Protein AF-A0A958CNY7-F1 (afdb_monomer_lite)

Sequence (228 aa):
MAYDTSTGFWSMYFDGSDVGITGDVNAFAIMPDGTILLSLDAAATVSGLGTVDDSDIIRFAPTSLGANTAGTFTWYFDGSDVGLTTNNEDIDTIGIAPNGKLVISTVGSFGVTGASGNDEDLIEFTATSLGSTTSGTWSLYFDGSDVGLNDSSSEEINGAWIDSSNGDIYLTVLGAFSVPGVSGDGADIFICTPGLLGSTTSCTYSPYWDGSANGFGGEIADGVRIVK

Radius of gyration: 16.62 Å; chains: 1; bounding box: 42×37×43 Å

Foldseek 3Di:
DDADPVVLDDFFWADVVLQPPPADFLEWDQDPVRKIKTAGPAWDQHPPQGTDGLLFIKIWDWPDTTPNTDTDIFGWAHRVLFAQDDPQNRWLEWEAFLVRWTKTAGNFWGDTVADTATQLWIKTWDWPDTGPNTDTDIFTWAHRVLFALDPPPWSGWRAWYADSVQRKIWTATRFWDDTVPDTATQQFIKIFRWPDTTPNTDTDIDGDGHRCVSVQPPHGDGYDDDDD

Secondary structure (DSSP, 8-state):
-EEETTTTEEE----SGGGT--S-EEEEEE-TTS-EEEEESS-EEETTTEEE-TT-EEEEEEEE-SSS-EEEEEEEE-SGGGT--STT--EEEEEE-TTS-EEEEESS-EEETTEEE-TT-EEEEEEEE-SSS-EEEEEEEE-SGGGT---TTTS-EEEEEE-TTT--EEEEESS-EEETTEEE-TT-EEEEEEEE-SSS-EEEEEEEE-SGGGT-TTS---S-----

pLDDT: mean 96.73, std 2.62, range [83.25, 98.88]

Structure (mmCIF, N/CA/C/O backbone):
data_AF-A0A958CNY7-F1
#
_entry.id   AF-A0A958CNY7-F1
#
loop_
_atom_site.group_PDB
_atom_site.id
_atom_site.type_symbol
_atom_site.label_atom_id
_atom_site.label_alt_id
_atom_site.label_comp_id
_atom_site.label_asym_id
_atom_site.label_entity_id
_atom_site.label_seq_id
_atom_site.pdbx_PDB_ins_code
_atom_site.Cartn_x
_atom_site.Cartn_y
_atom_site.Cartn_z
_atom_site.occupancy
_atom_site.B_iso_or_equiv
_atom_site.auth_seq_id
_atom_site.auth_comp_id
_atom_site.auth_asym_id
_atom_site.auth_atom_id
_atom_site.pdbx_PDB_model_num
ATOM 1 N N . MET A 1 1 ? -9.574 -4.981 -8.358 1.00 91.38 1 MET A N 1
ATOM 2 C CA . MET A 1 1 ? -9.838 -6.122 -9.282 1.00 91.38 1 MET A CA 1
ATOM 3 C C . MET A 1 1 ? -8.840 -7.252 -9.006 1.00 91.38 1 MET A C 1
ATOM 5 O O . MET A 1 1 ? -7.930 -7.035 -8.221 1.00 91.38 1 MET A O 1
ATOM 9 N N . ALA A 1 2 ? -8.991 -8.440 -9.601 1.00 93.19 2 ALA A N 1
ATOM 10 C CA . ALA A 1 2 ? -7.988 -9.514 -9.557 1.00 93.19 2 ALA A CA 1
ATOM 11 C C . ALA A 1 2 ? -7.699 -10.056 -10.964 1.00 93.19 2 ALA A C 1
ATOM 13 O O . ALA A 1 2 ? -8.638 -10.377 -11.698 1.00 93.19 2 ALA A O 1
ATOM 14 N N . TYR A 1 3 ? -6.415 -10.173 -11.309 1.00 92.88 3 TYR A N 1
ATOM 15 C CA . TYR A 1 3 ? -5.936 -10.745 -12.567 1.00 92.88 3 TYR A CA 1
ATOM 16 C C . TYR A 1 3 ? -5.373 -12.147 -12.340 1.00 92.88 3 TYR A C 1
ATOM 18 O O . TYR A 1 3 ? -4.468 -12.339 -11.527 1.00 92.88 3 TYR A O 1
ATOM 26 N N . ASP A 1 4 ? -5.898 -13.132 -13.064 1.00 92.12 4 ASP A N 1
ATOM 27 C CA . ASP A 1 4 ? -5.360 -14.491 -13.068 1.00 92.12 4 ASP A CA 1
ATOM 28 C C . ASP A 1 4 ? -4.349 -14.640 -14.208 1.00 92.12 4 ASP A C 1
ATOM 30 O O . ASP A 1 4 ? -4.715 -14.714 -15.381 1.00 92.12 4 ASP A O 1
ATOM 34 N N . THR A 1 5 ? -3.065 -14.728 -13.861 1.00 89.25 5 THR A N 1
ATOM 35 C CA . THR A 1 5 ? -1.965 -14.843 -14.832 1.00 89.25 5 THR A CA 1
ATOM 36 C C . THR A 1 5 ? -1.965 -16.163 -15.606 1.00 89.25 5 THR A C 1
ATOM 38 O O . THR A 1 5 ? -1.339 -16.249 -16.662 1.00 89.25 5 THR A O 1
ATOM 41 N N . SER A 1 6 ? -2.665 -17.195 -15.123 1.00 90.19 6 SER A N 1
ATOM 42 C CA . SER A 1 6 ? -2.771 -18.487 -15.808 1.00 90.19 6 SER A CA 1
ATOM 43 C C . SER A 1 6 ? -3.844 -18.491 -16.894 1.00 90.19 6 SER A C 1
ATOM 45 O O . SER A 1 6 ? -3.709 -19.203 -17.893 1.00 90.19 6 SER A O 1
ATOM 47 N N . THR A 1 7 ? -4.899 -17.694 -16.714 1.00 91.88 7 THR A N 1
ATOM 48 C CA . THR A 1 7 ? -6.033 -17.633 -17.643 1.00 91.88 7 THR A CA 1
ATOM 49 C C . THR A 1 7 ? -6.099 -16.332 -18.441 1.00 91.88 7 THR A C 1
ATOM 51 O O . THR A 1 7 ? -6.745 -16.303 -19.487 1.00 91.88 7 THR A O 1
ATOM 54 N N . GLY A 1 8 ? -5.402 -15.285 -17.997 1.00 90.56 8 GLY A N 1
ATOM 55 C CA . GLY A 1 8 ? -5.397 -13.963 -18.615 1.00 90.56 8 GLY A CA 1
ATOM 56 C C . GLY A 1 8 ? -6.697 -13.185 -18.409 1.00 90.56 8 GLY A C 1
ATOM 57 O O . GLY A 1 8 ? -7.020 -12.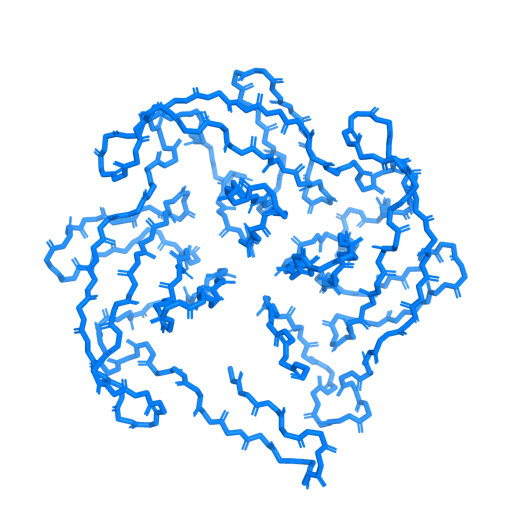311 -19.213 1.00 90.56 8 GLY A O 1
ATOM 58 N N . PHE A 1 9 ? -7.479 -13.525 -17.379 1.00 92.38 9 PHE A N 1
ATOM 59 C CA . PHE A 1 9 ? -8.779 -12.906 -17.131 1.00 92.38 9 PHE A CA 1
ATOM 60 C C . PHE A 1 9 ? -8.805 -12.076 -15.855 1.00 92.38 9 PHE A C 1
ATOM 62 O O . PHE A 1 9 ? -8.278 -12.455 -14.809 1.00 92.38 9 PHE A O 1
ATOM 69 N N . TRP A 1 10 ? -9.517 -10.959 -15.960 1.00 92.69 10 TRP A N 1
ATOM 70 C CA . TRP A 1 10 ? -9.882 -10.111 -14.842 1.00 92.69 10 TRP A CA 1
ATOM 71 C C . TRP A 1 10 ? -11.186 -10.573 -14.201 1.00 92.69 10 TRP A C 1
ATOM 73 O O . TRP A 1 10 ? -12.140 -10.962 -14.878 1.00 92.69 10 TRP A O 1
ATOM 83 N N . SER A 1 11 ? -11.244 -10.468 -12.881 1.00 94.62 11 SER A N 1
ATOM 84 C CA . SER A 1 11 ? -12.457 -10.666 -12.097 1.00 94.62 11 SER A CA 1
ATOM 85 C C . SER A 1 11 ? -12.573 -9.604 -11.009 1.00 94.62 11 SER A C 1
ATOM 87 O O . SER A 1 11 ? -11.580 -9.042 -10.540 1.00 94.62 11 SER A O 1
ATOM 89 N N . MET A 1 12 ? -13.806 -9.303 -10.613 1.00 95.38 12 MET A N 1
ATOM 90 C CA . MET A 1 12 ? -14.054 -8.441 -9.467 1.00 95.38 12 MET A CA 1
ATOM 91 C C . MET A 1 12 ? -13.678 -9.182 -8.185 1.00 95.38 12 MET A C 1
ATOM 93 O O . MET A 1 12 ? -14.124 -10.308 -7.970 1.00 95.38 12 MET A O 1
ATOM 97 N N . TYR A 1 13 ? -12.865 -8.542 -7.346 1.00 96.38 13 TYR A N 1
ATOM 98 C CA . TYR A 1 13 ? -12.437 -9.096 -6.059 1.00 96.38 13 TYR A CA 1
ATOM 99 C C . TYR A 1 13 ? -13.208 -8.482 -4.890 1.00 96.38 13 TYR A C 1
ATOM 101 O O . TYR A 1 13 ? -13.674 -9.195 -4.012 1.00 96.38 13 TYR A O 1
ATOM 109 N N . PHE A 1 14 ? -13.384 -7.166 -4.906 1.00 97.62 14 PHE A N 1
ATOM 110 C CA . PHE A 1 14 ? -14.103 -6.404 -3.897 1.00 97.62 14 PHE A CA 1
ATOM 111 C C . PHE A 1 14 ? -14.991 -5.394 -4.619 1.00 97.62 14 PHE A C 1
ATOM 113 O O . PHE A 1 14 ? -14.514 -4.718 -5.532 1.00 97.62 14 PHE A O 1
ATOM 120 N N . ASP A 1 15 ? -16.260 -5.335 -4.227 1.00 97.25 15 ASP A N 1
ATOM 121 C CA . ASP A 1 15 ? -17.220 -4.325 -4.667 1.00 97.25 15 ASP A CA 1
ATOM 122 C C . ASP A 1 15 ? -17.558 -3.428 -3.471 1.00 97.25 15 ASP A C 1
ATOM 124 O O . ASP A 1 15 ? -18.287 -3.828 -2.560 1.00 97.25 15 ASP A O 1
ATOM 128 N N . GLY A 1 16 ? -16.985 -2.223 -3.443 1.00 95.88 16 GLY A N 1
ATOM 129 C CA . GLY A 1 16 ? -17.211 -1.270 -2.355 1.00 95.88 16 GLY A CA 1
ATOM 130 C C . GLY A 1 16 ? -18.657 -0.777 -2.284 1.00 95.88 16 GLY A C 1
ATOM 131 O O . GLY A 1 16 ? -19.155 -0.483 -1.192 1.00 95.88 16 GLY A O 1
ATOM 132 N N . SER A 1 17 ? -19.358 -0.750 -3.421 1.00 95.88 17 SER A N 1
ATOM 133 C CA . SER A 1 17 ? -20.721 -0.225 -3.498 1.00 95.88 17 SER A CA 1
ATOM 134 C C . SER A 1 17 ? -21.729 -1.122 -2.772 1.00 95.88 17 SER A C 1
ATOM 136 O O . SER A 1 17 ? -22.642 -0.613 -2.116 1.00 95.88 17 SER A O 1
ATOM 138 N N . ASP A 1 18 ? -21.502 -2.441 -2.769 1.00 97.44 18 ASP A N 1
ATOM 139 C CA . ASP A 1 18 ? -22.322 -3.413 -2.032 1.00 97.44 18 ASP A CA 1
ATOM 140 C C . ASP A 1 18 ? -22.236 -3.239 -0.505 1.00 97.44 18 ASP A C 1
ATOM 142 O O . ASP A 1 18 ? -23.136 -3.650 0.235 1.00 97.44 18 ASP A O 1
ATOM 146 N N . VAL A 1 19 ? -21.157 -2.622 -0.014 1.00 96.56 19 VAL A N 1
ATOM 147 C CA . VAL A 1 19 ? -20.889 -2.428 1.421 1.00 96.56 19 VAL A CA 1
ATOM 148 C C . VAL A 1 19 ? -20.935 -0.964 1.853 1.00 96.56 19 VAL A C 1
ATOM 150 O O . VAL A 1 19 ? -20.572 -0.636 2.982 1.00 96.56 19 VAL A O 1
ATOM 153 N N . GLY A 1 20 ? -21.467 -0.092 0.994 1.00 94.06 20 GLY A N 1
ATOM 154 C CA . GLY A 1 20 ? -21.756 1.300 1.327 1.00 94.06 20 GLY A CA 1
ATOM 155 C C . GLY A 1 20 ? -20.565 2.250 1.221 1.00 94.06 20 GLY A C 1
ATOM 156 O O . GLY A 1 20 ? -20.646 3.352 1.758 1.00 94.06 20 GLY A O 1
ATOM 157 N N . ILE A 1 21 ? -19.490 1.856 0.534 1.00 95.50 21 ILE A N 1
ATOM 158 C CA . ILE A 1 21 ? -18.461 2.796 0.079 1.00 95.50 21 ILE A CA 1
ATOM 159 C C . ILE A 1 21 ? -19.012 3.515 -1.156 1.00 95.50 21 ILE A C 1
ATOM 161 O O . ILE A 1 21 ? -19.370 2.881 -2.147 1.00 95.50 21 ILE A O 1
ATOM 165 N N . THR A 1 22 ? -19.160 4.837 -1.061 1.00 90.56 22 THR A N 1
ATOM 166 C CA . THR A 1 22 ? -19.786 5.669 -2.105 1.00 90.56 22 THR A CA 1
ATOM 167 C C . THR A 1 22 ? -18.794 6.496 -2.921 1.00 90.56 22 THR A C 1
ATOM 169 O O . THR A 1 22 ? -19.215 7.135 -3.881 1.00 90.56 22 THR A O 1
ATOM 172 N N . GLY A 1 23 ? -17.528 6.531 -2.506 1.00 89.75 23 GLY A N 1
ATOM 173 C CA . GLY A 1 23 ? -16.417 7.153 -3.227 1.00 89.75 23 GLY A CA 1
ATOM 174 C C . GLY A 1 23 ? -15.385 6.109 -3.643 1.00 89.75 23 GLY A C 1
ATOM 175 O O . GLY A 1 23 ? -15.637 4.907 -3.514 1.00 89.75 23 GLY A O 1
ATOM 176 N N . ASP A 1 24 ? -14.234 6.576 -4.107 1.00 92.62 24 ASP A N 1
ATOM 177 C CA . ASP A 1 24 ? -13.160 5.699 -4.551 1.00 92.62 24 ASP A CA 1
ATOM 178 C C . ASP A 1 24 ? -12.313 5.214 -3.365 1.00 92.62 24 ASP A C 1
ATOM 180 O O . ASP A 1 24 ? -12.157 5.889 -2.342 1.00 92.62 24 ASP A O 1
ATOM 184 N N . VAL A 1 25 ? -11.823 3.981 -3.483 1.00 95.44 25 VAL A N 1
ATOM 185 C CA . VAL A 1 25 ? -10.800 3.439 -2.586 1.00 95.44 25 VAL A CA 1
ATOM 186 C C . VAL A 1 25 ? -9.472 3.970 -3.092 1.00 95.44 25 VAL A C 1
ATOM 188 O O . VAL A 1 25 ? -9.116 3.654 -4.223 1.00 95.44 25 VAL A O 1
ATOM 191 N N . ASN A 1 26 ? -8.759 4.729 -2.263 1.00 96.19 26 ASN A N 1
ATOM 192 C CA . ASN A 1 26 ? -7.479 5.310 -2.663 1.00 96.19 26 ASN A CA 1
ATOM 193 C C . ASN A 1 26 ? -6.348 4.287 -2.528 1.00 96.19 26 ASN A C 1
ATOM 195 O O . ASN A 1 26 ? -5.564 4.073 -3.440 1.00 96.19 26 ASN A O 1
ATOM 199 N N . ALA A 1 27 ? -6.335 3.554 -1.412 1.00 97.88 27 ALA A N 1
ATOM 200 C CA . ALA A 1 27 ? -5.344 2.523 -1.148 1.00 97.88 27 ALA A CA 1
ATOM 201 C C . ALA A 1 27 ? -5.972 1.273 -0.545 1.00 97.88 27 ALA A C 1
ATOM 203 O O . ALA A 1 27 ? -6.982 1.328 0.166 1.00 97.88 27 ALA A O 1
ATOM 204 N N . PHE A 1 28 ? -5.323 0.124 -0.746 1.00 98.12 28 PHE A N 1
ATOM 205 C CA . PHE A 1 28 ? -5.706 -1.101 -0.058 1.00 98.12 28 PHE A CA 1
ATOM 206 C C . PHE A 1 28 ? -4.526 -2.009 0.284 1.00 98.12 28 PHE A C 1
ATOM 208 O O . PHE A 1 28 ? -3.519 -2.050 -0.415 1.00 98.12 28 PHE A O 1
ATOM 215 N N . ALA A 1 29 ? -4.709 -2.839 1.313 1.00 98.12 29 ALA A N 1
ATOM 216 C CA . ALA A 1 29 ? -3.855 -3.996 1.570 1.00 98.12 29 ALA A CA 1
ATOM 217 C C . ALA A 1 29 ? -4.684 -5.216 1.977 1.00 98.12 29 ALA A C 1
ATOM 219 O O . ALA A 1 29 ? -5.534 -5.146 2.864 1.00 98.12 29 ALA A O 1
ATOM 220 N N . ILE A 1 30 ? -4.411 -6.369 1.362 1.00 97.25 30 ILE A N 1
ATOM 221 C CA . ILE A 1 30 ? -5.041 -7.642 1.741 1.00 97.25 30 ILE A CA 1
ATOM 222 C C . ILE A 1 30 ? -4.173 -8.338 2.792 1.00 97.25 30 ILE A C 1
ATOM 224 O O . ILE A 1 30 ? -3.024 -8.715 2.529 1.00 97.25 30 ILE A O 1
ATOM 228 N N . MET A 1 31 ? -4.749 -8.534 3.976 1.00 96.44 31 MET A N 1
ATOM 229 C CA . MET A 1 31 ? -4.092 -9.131 5.135 1.00 96.44 31 MET A CA 1
ATOM 230 C C . MET A 1 31 ? -4.081 -10.667 5.054 1.00 96.44 31 MET A C 1
ATOM 232 O O . MET A 1 31 ? -4.957 -11.261 4.420 1.00 96.44 31 MET A O 1
ATOM 236 N N . PRO A 1 32 ? -3.145 -11.355 5.742 1.00 94.00 32 PRO A N 1
ATOM 237 C CA . PRO A 1 32 ? -3.080 -12.822 5.745 1.00 94.00 32 PRO A CA 1
ATOM 238 C C . PRO A 1 32 ? -4.347 -13.531 6.242 1.00 94.00 32 PRO A C 1
ATOM 240 O O . PRO A 1 32 ? -4.575 -14.686 5.895 1.00 94.00 32 PRO A O 1
ATOM 243 N N . ASP A 1 33 ? -5.169 -12.863 7.052 1.00 96.00 33 ASP A N 1
ATOM 244 C CA . ASP A 1 33 ? -6.451 -13.394 7.527 1.00 96.00 33 ASP A CA 1
ATOM 245 C C . ASP A 1 33 ? -7.637 -13.088 6.598 1.00 96.00 33 ASP A C 1
ATOM 247 O O . ASP A 1 33 ? -8.785 -13.353 6.953 1.00 96.00 33 ASP A O 1
ATOM 251 N N . GLY A 1 34 ? -7.368 -12.551 5.405 1.00 96.62 34 GLY A N 1
ATOM 252 C CA . GLY A 1 34 ? -8.365 -12.267 4.373 1.00 96.62 34 GLY A CA 1
ATOM 253 C C . GLY A 1 34 ? -9.120 -10.954 4.565 1.00 96.62 34 GLY A C 1
ATOM 254 O O . GLY A 1 34 ? -9.930 -10.597 3.713 1.00 96.62 34 GLY A O 1
ATOM 255 N N . THR A 1 35 ? -8.863 -10.219 5.649 1.00 98.50 35 THR A N 1
ATOM 256 C CA . THR A 1 35 ? -9.379 -8.851 5.794 1.00 98.50 35 THR A CA 1
ATOM 257 C C . THR A 1 35 ? -8.657 -7.882 4.861 1.00 98.50 35 THR A C 1
ATOM 259 O O . THR A 1 35 ? -7.548 -8.157 4.397 1.00 98.50 35 THR A O 1
ATOM 262 N N . ILE A 1 36 ? -9.288 -6.744 4.589 1.00 98.56 36 ILE A N 1
ATOM 263 C CA . ILE A 1 36 ? -8.766 -5.719 3.682 1.00 98.56 36 ILE A CA 1
ATOM 264 C C . ILE A 1 36 ? -8.632 -4.416 4.468 1.00 98.56 36 ILE A C 1
ATOM 266 O O . ILE A 1 36 ? -9.598 -3.981 5.091 1.00 98.56 36 ILE A O 1
ATOM 270 N N . LEU A 1 37 ? -7.441 -3.828 4.485 1.00 98.75 37 LEU A N 1
ATOM 271 C CA . LEU A 1 37 ? -7.234 -2.445 4.912 1.00 98.75 37 LEU A CA 1
ATOM 272 C C . LEU A 1 37 ? -7.530 -1.525 3.732 1.00 98.75 37 LEU A C 1
ATOM 274 O O . LEU A 1 37 ? -7.168 -1.879 2.613 1.00 98.75 37 LEU A O 1
ATOM 278 N N . LEU A 1 38 ? -8.196 -0.402 3.982 1.00 98.44 38 LEU A N 1
ATOM 279 C CA . LEU A 1 38 ? -8.654 0.539 2.962 1.00 98.44 38 LEU A CA 1
ATOM 280 C C . LEU A 1 38 ? -8.478 1.976 3.460 1.00 98.44 38 LEU A C 1
ATOM 282 O O . LEU A 1 38 ? -8.866 2.254 4.598 1.00 98.44 38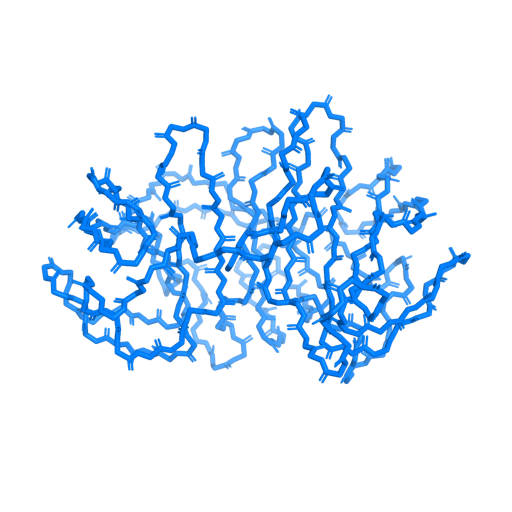 LEU A O 1
ATOM 286 N N . SER A 1 39 ? -7.970 2.858 2.603 1.00 98.31 39 SER A N 1
ATOM 287 C CA . SER A 1 39 ? -8.180 4.310 2.686 1.00 98.31 39 SER A CA 1
ATOM 288 C C . SER A 1 39 ? -9.155 4.745 1.586 1.00 98.31 39 SER A C 1
ATOM 290 O O . SER A 1 39 ? -9.466 3.974 0.669 1.00 98.31 39 SER A O 1
ATOM 292 N N . LEU A 1 40 ? -9.686 5.959 1.696 1.00 97.56 40 LEU A N 1
ATOM 293 C CA . LEU A 1 40 ? -10.654 6.526 0.755 1.00 97.56 40 LEU A CA 1
ATOM 294 C C . LEU A 1 40 ? -10.053 7.765 0.091 1.00 97.56 40 LEU A C 1
ATOM 296 O O . LEU A 1 40 ? -9.249 8.443 0.712 1.00 97.56 40 LEU A O 1
ATOM 300 N N . ASP A 1 41 ? -10.460 8.055 -1.144 1.00 95.44 41 ASP A N 1
ATOM 301 C CA . ASP A 1 41 ? -9.954 9.207 -1.925 1.00 95.44 41 ASP A CA 1
ATOM 302 C C . ASP A 1 41 ? -10.442 10.560 -1.382 1.00 95.44 41 ASP A C 1
ATOM 304 O O . ASP A 1 41 ? -9.899 11.616 -1.673 1.00 95.44 41 ASP A O 1
ATOM 308 N N . ALA A 1 42 ? -11.503 10.529 -0.579 1.00 96.44 42 ALA A N 1
ATOM 309 C CA . ALA A 1 42 ? -11.993 11.690 0.137 1.00 96.44 42 ALA A CA 1
ATOM 310 C C . ALA A 1 42 ? -12.679 11.256 1.429 1.00 96.44 42 ALA A C 1
ATOM 312 O O . ALA A 1 42 ? -13.276 10.171 1.503 1.00 96.44 42 ALA A O 1
ATOM 313 N N . ALA A 1 43 ? -12.706 12.162 2.406 1.00 96.62 43 ALA A N 1
ATOM 314 C CA . ALA A 1 43 ? -13.485 11.975 3.622 1.00 96.62 43 ALA A CA 1
ATOM 315 C C . ALA A 1 43 ? -14.944 11.557 3.328 1.00 96.62 43 ALA A C 1
ATOM 317 O O . ALA A 1 43 ? -15.698 12.238 2.620 1.00 96.62 43 ALA A O 1
ATOM 318 N N . ALA A 1 44 ? -15.386 10.448 3.925 1.00 96.38 44 ALA A N 1
ATOM 319 C CA . ALA A 1 44 ? -16.704 9.868 3.679 1.00 96.38 44 ALA A CA 1
ATOM 320 C C . ALA A 1 44 ? -17.364 9.342 4.957 1.00 96.38 44 ALA A C 1
ATOM 322 O O . ALA A 1 44 ? -16.720 8.968 5.933 1.00 96.38 44 ALA A O 1
ATOM 323 N N . THR A 1 45 ? -18.699 9.283 4.960 1.00 96.19 45 THR A N 1
ATOM 324 C CA . THR A 1 45 ? -19.438 8.631 6.051 1.00 96.19 45 THR A CA 1
ATOM 325 C C . THR A 1 45 ? -19.535 7.131 5.798 1.00 96.19 45 THR A C 1
ATOM 327 O O . THR A 1 45 ? -20.267 6.698 4.910 1.00 96.19 45 THR A O 1
ATOM 330 N N . VAL A 1 46 ? -18.872 6.334 6.633 1.00 95.81 46 VAL A N 1
ATOM 331 C CA . VAL A 1 46 ? -18.923 4.870 6.598 1.00 95.81 46 VAL A CA 1
ATOM 332 C C . VAL A 1 46 ? -19.893 4.362 7.662 1.00 95.81 46 VAL A C 1
ATOM 334 O O . VAL A 1 46 ? -19.803 4.688 8.852 1.00 95.81 46 VAL A O 1
ATOM 337 N N . SER A 1 47 ? -20.853 3.539 7.234 1.00 91.00 47 SER A N 1
ATOM 338 C CA . SER A 1 47 ? -21.883 2.991 8.119 1.00 91.00 47 SER A CA 1
ATOM 339 C C . SER A 1 47 ? -21.262 2.238 9.300 1.00 91.00 47 SER A C 1
ATOM 341 O O . SER A 1 47 ? -20.527 1.270 9.125 1.00 91.00 47 SER A O 1
ATOM 343 N N . GLY A 1 48 ? -21.597 2.667 10.519 1.00 91.62 48 GLY A N 1
ATOM 344 C CA . GLY A 1 48 ? -21.093 2.081 11.764 1.00 91.62 48 GLY A CA 1
ATOM 345 C C . GLY A 1 48 ? -19.792 2.691 12.292 1.00 91.62 48 GLY A C 1
ATOM 346 O O . GLY A 1 48 ? -19.484 2.462 13.460 1.00 91.62 48 GLY A O 1
ATOM 347 N N . LEU A 1 49 ? -19.076 3.494 11.496 1.00 95.94 49 LEU A N 1
ATOM 348 C CA . LEU A 1 49 ? -17.832 4.163 11.905 1.00 95.94 49 LEU A CA 1
ATOM 349 C C . LEU A 1 49 ? -17.974 5.681 12.042 1.00 95.94 49 LEU A C 1
ATOM 351 O O . LEU A 1 49 ? -17.274 6.273 12.858 1.00 95.94 49 LEU A O 1
ATOM 355 N N . GLY A 1 50 ? -18.921 6.288 11.320 1.00 95.75 50 GLY A N 1
ATOM 356 C CA . GLY A 1 50 ? -19.055 7.743 11.245 1.00 95.75 50 GLY A CA 1
ATOM 357 C C . GLY A 1 50 ? -18.271 8.295 10.059 1.00 95.75 50 GLY A C 1
ATOM 358 O O . GLY A 1 50 ? -18.195 7.635 9.027 1.00 95.75 50 GLY A O 1
ATOM 359 N N . THR A 1 51 ? -17.740 9.508 10.189 1.00 96.69 51 THR A N 1
ATOM 360 C CA . THR A 1 51 ? -16.831 10.074 9.185 1.00 96.69 51 THR A CA 1
ATOM 361 C C . THR A 1 51 ? -15.466 9.408 9.304 1.00 96.69 51 THR A C 1
ATOM 363 O O . THR A 1 51 ? -14.948 9.302 10.412 1.00 96.69 51 THR A O 1
ATOM 366 N N . VAL A 1 52 ? -14.936 8.966 8.171 1.00 97.94 52 VAL A N 1
ATOM 367 C CA . VAL A 1 52 ? -13.578 8.457 7.969 1.00 97.94 52 VAL A CA 1
ATOM 368 C C . VAL A 1 52 ? -12.915 9.437 7.011 1.00 97.94 52 VAL A C 1
ATOM 370 O O . VAL A 1 52 ? -13.500 9.710 5.960 1.00 97.94 52 VAL A O 1
ATOM 373 N N . ASP A 1 53 ? -11.787 10.009 7.406 1.00 98.31 53 ASP A N 1
ATOM 374 C CA . ASP A 1 53 ? -10.993 10.932 6.593 1.00 98.31 53 ASP A CA 1
ATOM 375 C C . ASP A 1 53 ? -10.179 10.163 5.536 1.00 98.31 53 ASP A C 1
ATOM 377 O O . ASP A 1 53 ? -9.992 8.949 5.635 1.00 98.31 53 ASP A O 1
ATOM 381 N N . ASP A 1 54 ? -9.700 10.849 4.508 1.00 97.81 54 ASP A N 1
ATOM 382 C CA . ASP A 1 54 ? -8.790 10.302 3.481 1.00 97.81 54 ASP A CA 1
ATOM 383 C C . ASP A 1 54 ? -7.379 10.006 4.034 1.00 97.81 54 ASP A C 1
ATOM 385 O O . ASP A 1 54 ? -6.649 9.169 3.497 1.00 97.81 54 ASP A O 1
ATOM 389 N N . SER A 1 55 ? -7.034 10.591 5.184 1.00 98.56 55 SER A N 1
ATOM 390 C CA . SER A 1 55 ? -5.847 10.255 5.985 1.00 98.56 55 SER A CA 1
ATOM 391 C C . SER A 1 55 ? -6.020 9.042 6.928 1.00 98.56 55 SER A C 1
ATOM 393 O O . SER A 1 55 ? -5.087 8.662 7.646 1.00 98.56 55 SER A O 1
ATOM 395 N N . ASP A 1 56 ? -7.193 8.397 6.934 1.00 98.81 56 ASP A N 1
ATOM 396 C CA . ASP A 1 56 ? -7.514 7.270 7.816 1.00 98.81 56 ASP A CA 1
ATOM 397 C C . ASP A 1 56 ? -7.442 5.905 7.116 1.00 98.81 56 ASP A C 1
ATOM 399 O O . ASP A 1 56 ? -7.545 5.773 5.896 1.00 98.81 56 ASP A O 1
ATOM 403 N N . ILE A 1 57 ? -7.348 4.834 7.917 1.00 98.88 57 ILE A N 1
ATOM 404 C CA . ILE A 1 57 ? -7.480 3.456 7.425 1.00 98.88 57 ILE A CA 1
ATOM 405 C C . ILE A 1 57 ? -8.573 2.722 8.194 1.00 98.88 57 ILE A C 1
ATOM 407 O O . ILE A 1 57 ? -8.565 2.603 9.429 1.00 98.88 57 ILE A O 1
ATOM 411 N N . ILE A 1 58 ? -9.477 2.110 7.436 1.00 98.75 58 ILE A N 1
ATOM 412 C CA . ILE A 1 58 ? -10.496 1.191 7.937 1.00 98.75 58 ILE A CA 1
ATOM 413 C C . ILE A 1 58 ? -10.183 -0.238 7.523 1.00 98.75 58 ILE A C 1
ATOM 415 O O . ILE A 1 58 ? -9.545 -0.513 6.511 1.00 98.75 58 ILE A O 1
ATOM 419 N N . ARG A 1 59 ? -10.663 -1.184 8.324 1.00 98.75 59 ARG A N 1
ATOM 420 C CA . ARG A 1 59 ? -10.526 -2.612 8.069 1.00 98.75 59 ARG A CA 1
ATOM 421 C C . ARG A 1 59 ? -11.872 -3.214 7.723 1.00 98.75 59 ARG A C 1
ATOM 423 O O . ARG A 1 59 ? -12.801 -3.172 8.528 1.00 98.75 59 ARG A O 1
ATOM 430 N N . PHE A 1 60 ? -11.945 -3.828 6.555 1.00 98.69 60 PHE A N 1
ATOM 431 C CA . PHE A 1 60 ? -13.074 -4.616 6.102 1.00 98.69 60 PHE A CA 1
ATOM 432 C C . PHE A 1 60 ? -12.856 -6.099 6.412 1.00 98.69 60 PHE A C 1
ATOM 434 O O . PHE A 1 60 ? -11.873 -6.707 5.980 1.00 98.69 60 PHE A O 1
ATOM 441 N N . ALA A 1 61 ? -13.789 -6.693 7.151 1.00 98.56 61 ALA A N 1
ATOM 442 C CA . ALA A 1 61 ? -13.855 -8.130 7.379 1.00 98.56 61 ALA A CA 1
ATOM 443 C C . ALA A 1 61 ? -14.909 -8.754 6.445 1.00 98.56 61 ALA A C 1
ATOM 445 O O . ALA A 1 61 ? -16.108 -8.635 6.728 1.00 98.56 61 ALA A O 1
ATOM 446 N N . PRO A 1 62 ? -14.498 -9.399 5.335 1.00 98.38 62 PRO A N 1
ATOM 447 C CA . PRO A 1 62 ? -15.436 -9.971 4.381 1.00 98.38 62 PRO A CA 1
ATOM 448 C C . PRO A 1 62 ? -16.128 -11.220 4.935 1.00 98.38 62 PRO A C 1
ATOM 450 O O . PRO A 1 62 ? -15.515 -12.099 5.538 1.00 98.38 62 PRO A O 1
ATOM 453 N N . THR A 1 63 ? -17.416 -11.330 4.639 1.00 98.44 63 THR A N 1
ATOM 454 C CA . THR A 1 63 ? -18.200 -12.576 4.686 1.00 98.44 63 THR A CA 1
ATOM 455 C C . THR A 1 63 ? -18.461 -13.129 3.282 1.00 98.44 63 THR A C 1
ATOM 457 O O . THR A 1 63 ? -18.624 -14.338 3.119 1.00 98.44 63 THR A O 1
ATOM 460 N N . SER A 1 64 ? -18.430 -12.263 2.266 1.00 98.38 64 SER A N 1
ATOM 461 C CA . SER A 1 64 ? -18.358 -12.605 0.845 1.00 98.38 64 SER A CA 1
ATOM 462 C C . SER A 1 64 ? -17.578 -11.531 0.081 1.00 98.38 64 SER A C 1
ATOM 464 O O . SER A 1 64 ? -17.534 -10.372 0.491 1.00 98.38 64 SER A O 1
ATOM 466 N N . LEU A 1 65 ? -16.954 -11.941 -1.022 1.00 98.06 65 LEU A N 1
ATOM 467 C CA . LEU A 1 65 ? -16.159 -11.114 -1.933 1.00 98.06 65 LEU A CA 1
ATOM 468 C C . LEU A 1 65 ? -16.669 -11.293 -3.374 1.00 98.06 65 LEU A C 1
ATOM 470 O O . LEU A 1 65 ? -17.463 -12.196 -3.656 1.00 98.06 65 LEU A O 1
ATOM 474 N N . GLY A 1 66 ? -16.188 -10.455 -4.288 1.00 97.62 66 GLY A N 1
ATOM 475 C CA . GLY A 1 66 ? -16.608 -10.399 -5.687 1.00 97.62 66 GLY A CA 1
ATOM 476 C C . GLY A 1 66 ? -17.849 -9.532 -5.895 1.00 97.62 66 GLY A C 1
ATOM 477 O O . GLY A 1 66 ? -18.107 -8.618 -5.126 1.00 97.62 66 GLY A O 1
ATOM 478 N N . ALA A 1 67 ? -18.646 -9.836 -6.918 1.00 96.62 67 ALA A N 1
ATOM 479 C CA . ALA A 1 67 ? -19.808 -9.023 -7.313 1.00 96.62 67 ALA A CA 1
ATOM 480 C C . ALA A 1 67 ? -21.016 -9.067 -6.349 1.00 96.62 67 ALA A C 1
ATOM 482 O O . ALA A 1 67 ? -22.089 -8.596 -6.695 1.00 96.62 67 ALA A O 1
ATOM 483 N N . ASN A 1 68 ? -20.891 -9.758 -5.213 1.00 97.56 68 ASN A N 1
ATOM 484 C CA . ASN A 1 68 ? -21.853 -9.703 -4.111 1.00 97.56 68 ASN A CA 1
ATOM 485 C C . ASN A 1 68 ? -21.039 -9.595 -2.815 1.00 97.56 68 ASN A C 1
ATOM 487 O O . ASN A 1 68 ? -20.937 -10.559 -2.040 1.00 97.56 68 ASN A O 1
ATOM 491 N N . THR A 1 69 ? -20.352 -8.471 -2.641 1.00 98.50 69 THR A N 1
ATOM 492 C CA . THR A 1 69 ? -19.473 -8.247 -1.488 1.00 98.50 69 THR A CA 1
ATOM 493 C C . THR A 1 69 ? -20.317 -7.977 -0.243 1.00 98.50 69 THR A C 1
ATOM 495 O O . THR A 1 69 ? -21.280 -7.223 -0.266 1.00 98.50 69 THR A O 1
ATOM 498 N N . ALA A 1 70 ? -19.985 -8.618 0.874 1.00 98.44 70 ALA A N 1
ATOM 499 C CA . ALA A 1 70 ? -20.667 -8.385 2.143 1.00 98.44 70 ALA A CA 1
ATOM 500 C C . ALA A 1 70 ? -19.687 -8.549 3.294 1.00 98.44 70 ALA A C 1
ATOM 502 O O . ALA A 1 70 ? -18.832 -9.435 3.271 1.00 98.44 70 ALA A O 1
ATOM 503 N N . GLY A 1 71 ? -19.824 -7.745 4.341 1.00 98.00 71 GLY A N 1
ATOM 504 C CA . GLY A 1 71 ? -18.935 -7.794 5.495 1.00 98.00 71 GLY A CA 1
ATOM 505 C C . GLY A 1 71 ? -19.175 -6.632 6.442 1.00 98.00 71 GLY A C 1
ATOM 506 O O . GLY A 1 71 ? -20.227 -5.994 6.405 1.00 98.00 71 GLY A O 1
ATOM 507 N N . THR A 1 72 ? -18.199 -6.369 7.302 1.00 98.19 72 THR A N 1
ATOM 508 C CA . THR A 1 72 ? -18.276 -5.290 8.294 1.00 98.19 72 THR A CA 1
ATOM 509 C C . THR A 1 72 ? -16.995 -4.480 8.328 1.00 98.19 72 THR A C 1
ATOM 511 O O . THR A 1 72 ? -15.907 -5.054 8.258 1.00 98.19 72 THR A O 1
ATOM 514 N N . PHE A 1 73 ? -17.133 -3.170 8.511 1.00 98.56 73 PHE A N 1
ATOM 515 C CA . PHE A 1 73 ? -16.015 -2.262 8.726 1.00 98.56 73 PHE A CA 1
ATOM 516 C C . PHE A 1 73 ? -15.723 -2.055 10.215 1.00 98.56 73 PHE A C 1
ATOM 518 O O . PHE A 1 73 ? -16.633 -2.007 11.044 1.00 98.56 73 PHE A O 1
ATOM 525 N N . THR A 1 74 ? -14.442 -1.897 10.538 1.00 98.62 74 THR A N 1
ATOM 526 C CA . THR A 1 74 ? -13.929 -1.457 11.842 1.00 98.62 74 THR A CA 1
ATOM 527 C C . THR A 1 74 ? -12.817 -0.437 11.634 1.00 98.62 74 THR A C 1
ATOM 529 O O . THR A 1 74 ? -12.058 -0.569 10.677 1.00 98.62 74 THR A O 1
ATOM 532 N N . TRP A 1 75 ? -12.664 0.519 12.547 1.00 98.62 75 TRP A N 1
ATOM 533 C CA . TRP A 1 75 ? -11.488 1.393 12.585 1.00 98.62 75 TRP A CA 1
ATOM 534 C C . TRP A 1 75 ? -10.186 0.587 12.674 1.00 98.62 75 TRP A C 1
ATOM 536 O O . TRP A 1 75 ? -10.118 -0.382 13.437 1.00 98.62 75 TRP A O 1
ATOM 546 N N . TYR A 1 76 ? -9.158 1.001 11.930 1.00 98.88 76 TYR A N 1
ATOM 547 C CA . TYR A 1 76 ? -7.814 0.425 12.021 1.00 98.88 76 TYR A CA 1
ATOM 548 C C . TYR A 1 76 ? -6.768 1.464 12.414 1.00 98.88 76 TYR A C 1
ATOM 550 O O . TYR A 1 76 ? -5.951 1.188 13.289 1.00 98.88 76 TYR A O 1
ATOM 558 N N . PHE A 1 77 ? -6.810 2.650 11.823 1.00 98.88 77 PHE A N 1
ATOM 559 C CA . PHE A 1 77 ? -5.832 3.704 12.049 1.00 98.88 77 PHE A CA 1
ATOM 560 C C . PHE A 1 77 ? -6.495 5.061 11.787 1.00 98.88 77 PHE A C 1
ATOM 562 O O . PHE A 1 77 ? -7.247 5.183 10.824 1.00 98.88 77 PHE A O 1
ATOM 569 N N . ASP A 1 78 ? -6.238 6.021 12.670 1.00 98.81 78 ASP A N 1
ATOM 570 C CA . ASP A 1 78 ? -6.682 7.415 12.574 1.00 98.81 78 ASP A CA 1
ATOM 571 C C . ASP A 1 78 ? -5.432 8.269 12.334 1.00 98.81 78 ASP A C 1
ATOM 573 O O . ASP A 1 78 ? -4.533 8.300 13.186 1.00 98.81 78 ASP A O 1
ATOM 577 N N . GLY A 1 79 ? -5.325 8.867 11.147 1.00 98.56 79 GLY A N 1
ATOM 578 C CA . GLY A 1 79 ? -4.122 9.585 10.718 1.00 98.56 79 GLY A CA 1
ATOM 579 C C . GLY A 1 79 ? -3.912 10.891 11.468 1.00 98.56 79 GLY A C 1
ATOM 580 O O . GLY A 1 79 ? -2.778 11.248 11.822 1.00 98.56 79 GLY A O 1
ATOM 581 N N . SER A 1 80 ? -5.016 11.559 11.793 1.00 98.56 80 SER A N 1
ATOM 582 C CA . SER A 1 80 ? -5.023 12.857 12.460 1.00 98.56 80 SER A CA 1
ATOM 583 C C . SER A 1 80 ? -4.454 12.790 13.880 1.00 98.56 80 SER A C 1
ATOM 585 O O . SER A 1 80 ? -3.728 13.694 14.310 1.00 98.56 80 SER A O 1
ATOM 587 N N . ASP A 1 81 ? -4.669 11.671 14.579 1.00 98.75 81 ASP A N 1
ATOM 588 C CA . ASP A 1 81 ? -4.110 11.408 15.910 1.00 98.75 81 ASP A CA 1
ATOM 589 C C . ASP A 1 81 ? -2.571 11.326 15.923 1.00 98.75 81 ASP A C 1
ATOM 591 O O . ASP A 1 81 ? -1.933 11.492 16.972 1.00 98.75 81 ASP A O 1
ATOM 595 N N . VAL A 1 82 ? -1.955 11.060 14.767 1.00 98.69 82 VAL A N 1
ATOM 596 C CA . VAL A 1 82 ? -0.502 10.873 14.621 1.00 98.69 82 VAL A CA 1
ATOM 597 C C . VAL A 1 82 ? 0.142 11.801 13.597 1.00 98.69 82 VAL A C 1
ATOM 599 O O . VAL A 1 82 ? 1.296 11.588 13.210 1.00 98.69 82 VAL A O 1
ATOM 602 N N . GLY A 1 83 ? -0.553 12.886 13.258 1.00 98.31 83 GLY A N 1
ATOM 603 C CA . GLY A 1 83 ? 0.021 14.058 12.606 1.00 98.31 83 GLY A CA 1
ATOM 604 C C . GLY A 1 83 ? -0.251 14.205 11.113 1.00 98.31 83 GLY A C 1
ATOM 605 O O . GLY A 1 83 ? 0.226 15.191 10.566 1.00 98.31 83 GLY A O 1
ATOM 606 N N . LEU A 1 84 ? -1.012 13.305 10.482 1.00 98.56 84 LEU A N 1
ATOM 607 C CA . LEU A 1 84 ? -1.505 13.504 9.113 1.00 98.56 84 LEU A CA 1
ATOM 608 C C . LEU A 1 84 ? -2.682 14.487 9.184 1.00 98.56 84 LEU A C 1
ATOM 610 O O . LEU A 1 84 ? -3.741 14.147 9.699 1.00 98.56 84 LEU A O 1
ATOM 614 N N . THR A 1 85 ? -2.464 15.753 8.828 1.00 97.25 85 THR A N 1
ATOM 615 C CA . THR A 1 85 ? -3.419 16.848 9.115 1.00 97.25 85 THR A CA 1
ATOM 616 C C . THR A 1 85 ? -3.597 17.844 7.970 1.00 97.25 85 THR A C 1
ATOM 618 O O . THR A 1 85 ? -4.272 18.867 8.133 1.00 97.25 85 THR A O 1
ATOM 621 N N . THR A 1 86 ? -2.980 17.585 6.822 1.00 97.81 86 THR A N 1
ATOM 622 C CA . THR A 1 86 ? -3.049 18.427 5.627 1.00 97.81 86 THR A CA 1
ATOM 623 C C . THR A 1 86 ? -3.594 17.637 4.442 1.00 97.81 86 THR A C 1
ATOM 625 O O . THR A 1 86 ? -3.441 16.429 4.395 1.00 97.81 86 THR A O 1
ATOM 628 N N . ASN A 1 87 ? -4.142 18.331 3.443 1.00 96.31 87 ASN A N 1
ATOM 629 C CA . ASN A 1 87 ? -4.675 17.707 2.220 1.00 96.31 87 ASN A CA 1
ATOM 630 C C . ASN A 1 87 ? -3.610 17.038 1.324 1.00 96.31 87 ASN A C 1
ATOM 632 O O . ASN A 1 87 ? -3.928 16.576 0.238 1.00 96.31 87 ASN A O 1
ATOM 636 N N . ASN A 1 88 ? -2.326 17.131 1.681 1.00 97.00 88 ASN A N 1
ATOM 637 C CA . ASN A 1 88 ? -1.264 16.408 0.982 1.00 97.00 88 ASN A CA 1
ATOM 638 C C . ASN A 1 88 ? -0.969 15.064 1.668 1.00 97.00 88 ASN A C 1
ATOM 640 O O . ASN A 1 88 ? -0.139 14.306 1.184 1.00 97.00 88 ASN A O 1
ATOM 644 N N . GLU A 1 89 ? -1.582 14.808 2.825 1.00 98.06 89 GLU A N 1
ATOM 645 C CA . GLU A 1 89 ? -1.299 13.664 3.695 1.00 98.06 89 GLU A CA 1
ATOM 646 C C . GLU A 1 89 ? -2.401 12.593 3.615 1.00 98.06 89 GLU A C 1
ATOM 648 O O . GLU A 1 89 ? -2.513 11.739 4.498 1.00 98.06 89 GLU A O 1
ATOM 653 N N . ASP A 1 90 ? -3.197 12.642 2.547 1.00 98.12 90 ASP A N 1
ATOM 654 C CA . ASP A 1 90 ? -4.210 11.655 2.189 1.00 98.12 90 ASP A CA 1
ATOM 655 C C . ASP A 1 90 ? -3.496 10.347 1.820 1.00 98.12 90 ASP A C 1
ATOM 657 O O . ASP A 1 90 ? -2.536 10.358 1.047 1.00 98.12 90 ASP A O 1
ATOM 661 N N . ILE A 1 91 ? -3.924 9.213 2.378 1.00 98.69 91 ILE A N 1
ATOM 662 C CA . ILE A 1 91 ? -3.225 7.933 2.199 1.00 98.69 91 ILE A CA 1
ATOM 663 C C . ILE A 1 91 ? -3.616 7.314 0.858 1.00 98.69 91 ILE A C 1
ATOM 665 O O . ILE A 1 91 ? -4.770 6.920 0.675 1.00 98.69 91 ILE A O 1
ATOM 669 N N . ASP A 1 92 ? -2.645 7.115 -0.027 1.00 97.75 92 ASP A N 1
ATOM 670 C CA . ASP A 1 92 ? -2.799 6.497 -1.356 1.00 97.75 92 ASP A CA 1
ATOM 671 C C . ASP A 1 92 ? -2.045 5.164 -1.502 1.00 97.75 92 ASP A C 1
ATOM 673 O O . ASP A 1 92 ? -2.283 4.387 -2.423 1.00 97.75 92 ASP A O 1
ATOM 677 N N . THR A 1 93 ? -1.216 4.815 -0.518 1.00 98.44 93 THR A N 1
ATOM 678 C CA . THR A 1 93 ? -0.512 3.534 -0.477 1.00 98.44 93 THR A CA 1
ATOM 679 C C . THR A 1 93 ? -0.614 2.893 0.901 1.00 98.44 93 THR A C 1
ATOM 681 O O . THR A 1 93 ? -0.340 3.525 1.917 1.00 98.44 93 THR A O 1
ATOM 684 N N . ILE A 1 94 ? -0.941 1.594 0.952 1.00 98.81 94 ILE A N 1
ATOM 685 C CA . ILE A 1 94 ? -0.899 0.786 2.180 1.00 98.81 94 ILE A CA 1
ATOM 686 C C . ILE A 1 94 ? -0.064 -0.472 1.932 1.00 98.81 94 ILE A C 1
ATOM 688 O O . ILE A 1 94 ? -0.433 -1.348 1.155 1.00 98.81 94 ILE A O 1
ATOM 692 N N . GLY A 1 95 ? 1.032 -0.605 2.673 1.00 98.44 95 GLY A N 1
ATOM 693 C CA . GLY A 1 95 ? 1.877 -1.791 2.737 1.00 98.44 95 GLY A CA 1
ATOM 694 C C . GLY A 1 95 ? 1.973 -2.34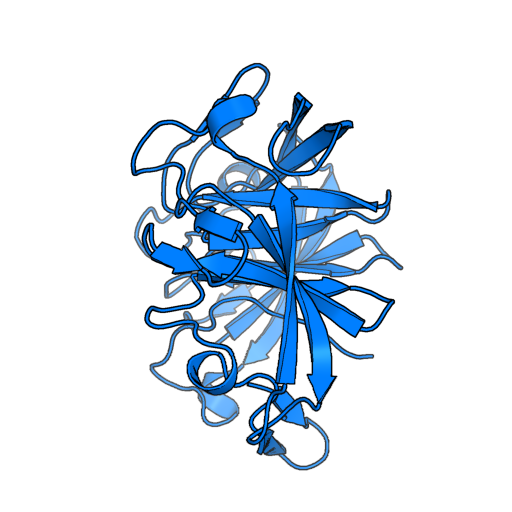9 4.158 1.00 98.44 95 GLY A C 1
ATOM 695 O O . GLY A 1 95 ? 1.694 -1.670 5.144 1.00 98.44 95 GLY A O 1
ATOM 696 N N . ILE A 1 96 ? 2.404 -3.606 4.279 1.00 98.50 96 ILE A N 1
ATOM 697 C CA . ILE A 1 96 ? 2.754 -4.220 5.567 1.00 98.50 96 ILE A CA 1
ATOM 698 C C . ILE A 1 96 ? 4.195 -4.711 5.483 1.00 98.50 96 ILE A C 1
ATOM 700 O O . ILE A 1 96 ? 4.492 -5.635 4.724 1.00 98.50 96 ILE A O 1
ATOM 704 N N . ALA A 1 97 ? 5.086 -4.113 6.271 1.00 98.31 97 ALA A N 1
ATOM 705 C CA . ALA A 1 97 ? 6.487 -4.512 6.317 1.00 98.31 97 ALA A CA 1
ATOM 706 C C . ALA A 1 97 ? 6.643 -5.952 6.857 1.00 98.31 97 ALA A C 1
ATOM 708 O O . ALA A 1 97 ? 5.779 -6.442 7.592 1.00 98.31 97 ALA A O 1
ATOM 709 N N . PRO A 1 98 ? 7.770 -6.648 6.591 1.00 97.56 98 PRO A N 1
ATOM 710 C CA . PRO A 1 98 ? 7.991 -8.017 7.078 1.00 97.56 98 PRO A CA 1
ATOM 711 C C . PRO A 1 98 ? 7.943 -8.161 8.609 1.00 97.56 98 PRO A C 1
ATOM 713 O O . PRO A 1 98 ? 7.701 -9.247 9.132 1.00 97.56 98 PRO A O 1
ATOM 716 N N . ASN A 1 99 ? 8.156 -7.066 9.343 1.00 96.75 99 ASN A N 1
ATOM 717 C CA . ASN A 1 99 ? 8.023 -7.002 10.801 1.00 96.75 99 ASN A CA 1
ATOM 718 C C . ASN A 1 99 ? 6.558 -6.861 11.284 1.00 96.75 99 ASN A C 1
ATOM 720 O O . ASN A 1 99 ? 6.322 -6.791 12.490 1.00 96.75 99 ASN A O 1
ATOM 724 N N . GLY A 1 100 ? 5.591 -6.826 10.362 1.00 97.38 100 GLY A N 1
ATOM 725 C CA . GLY A 1 100 ? 4.158 -6.707 10.622 1.00 97.38 100 GLY A CA 1
ATOM 726 C C . GLY A 1 100 ? 3.652 -5.279 10.824 1.00 97.38 100 GLY A C 1
ATOM 727 O O . GLY A 1 100 ? 2.484 -5.110 11.169 1.00 97.38 100 GLY A O 1
ATOM 728 N N . LYS A 1 101 ? 4.498 -4.259 10.651 1.00 98.56 101 LYS A N 1
ATOM 729 C CA . LYS A 1 101 ? 4.103 -2.860 10.823 1.00 98.56 101 LYS A CA 1
ATOM 730 C C . LYS A 1 101 ? 3.458 -2.288 9.566 1.00 98.56 101 LYS A C 1
ATOM 732 O O . LYS A 1 101 ? 3.767 -2.702 8.450 1.00 98.56 101 LYS A O 1
ATOM 737 N N . LEU A 1 102 ? 2.570 -1.324 9.792 1.00 98.81 102 LEU A N 1
ATOM 738 C CA . LEU A 1 102 ? 1.935 -0.534 8.747 1.00 98.81 102 LEU A CA 1
ATOM 739 C C . LEU A 1 102 ? 2.989 0.338 8.058 1.00 98.81 102 LEU A C 1
ATOM 741 O O . LEU A 1 102 ? 3.778 0.998 8.734 1.00 98.81 102 LEU A O 1
ATOM 745 N N . VAL A 1 103 ? 2.967 0.334 6.733 1.00 98.88 103 VAL A N 1
ATOM 746 C CA . VAL A 1 103 ? 3.724 1.234 5.868 1.00 98.88 103 VAL A CA 1
ATOM 747 C C . VAL A 1 103 ? 2.722 1.983 5.000 1.00 98.88 103 VAL A C 1
ATOM 749 O O . VAL A 1 103 ? 1.792 1.354 4.498 1.00 98.88 103 VAL A O 1
ATOM 752 N N . ILE A 1 104 ? 2.890 3.290 4.834 1.00 98.81 104 ILE A N 1
ATOM 753 C CA . ILE A 1 104 ? 2.034 4.107 3.966 1.00 98.81 104 ILE A CA 1
ATOM 754 C C . ILE A 1 104 ? 2.862 5.028 3.072 1.00 98.81 104 ILE A C 1
ATOM 756 O O . ILE A 1 104 ? 4.024 5.290 3.389 1.00 98.81 104 ILE A O 1
ATOM 760 N N . SER A 1 105 ? 2.239 5.515 2.003 1.00 98.44 105 SER A N 1
ATOM 761 C CA . SER A 1 105 ? 2.589 6.777 1.338 1.00 98.44 105 SER A CA 1
ATOM 762 C C . SER A 1 105 ? 1.397 7.730 1.427 1.00 98.44 105 SER A C 1
ATOM 764 O O . SER A 1 105 ? 0.344 7.351 1.964 1.00 98.44 105 SER A O 1
ATOM 766 N N . THR A 1 106 ? 1.591 8.953 0.954 1.00 98.44 106 THR A N 1
ATOM 767 C CA . THR A 1 106 ? 0.542 9.961 0.844 1.00 98.44 106 THR A CA 1
ATOM 768 C C . THR A 1 106 ? 0.578 10.624 -0.523 1.00 98.44 106 THR A C 1
ATOM 770 O O . THR A 1 106 ? 1.654 10.760 -1.095 1.00 98.44 106 THR A O 1
ATOM 773 N N . VAL A 1 107 ? -0.564 11.154 -0.973 1.00 97.12 107 VAL A N 1
ATOM 774 C CA . VAL A 1 107 ? -0.736 11.807 -2.293 1.00 97.12 107 VAL A CA 1
ATOM 775 C C . VAL A 1 107 ? 0.212 12.982 -2.567 1.00 97.12 107 VAL A C 1
ATOM 777 O O . VAL A 1 107 ? 0.277 13.497 -3.677 1.00 97.12 107 VAL A O 1
ATOM 780 N N . GLY A 1 108 ? 0.876 13.497 -1.538 1.00 97.12 108 GLY A N 1
ATOM 781 C CA . GLY A 1 108 ? 1.864 14.553 -1.644 1.00 97.12 108 GLY A CA 1
ATOM 782 C C . GLY A 1 108 ? 2.845 14.510 -0.480 1.00 97.12 108 GLY A C 1
ATOM 783 O O . GLY A 1 108 ? 3.035 13.502 0.195 1.00 97.12 108 GLY A O 1
ATOM 784 N N . SER A 1 109 ? 3.464 15.658 -0.205 1.00 97.81 109 SER A N 1
ATOM 785 C CA . SER A 1 109 ? 4.408 15.799 0.904 1.00 97.81 109 SER A CA 1
ATOM 786 C C . SER A 1 109 ? 3.768 15.615 2.279 1.00 97.81 109 SER A C 1
ATOM 788 O O . SER A 1 109 ? 2.829 16.346 2.607 1.00 97.81 109 SER A O 1
ATOM 790 N N . PHE A 1 110 ? 4.385 14.792 3.127 1.00 98.31 110 PHE A N 1
ATOM 791 C CA . PHE A 1 110 ? 3.992 14.601 4.524 1.00 98.31 110 PHE A CA 1
ATOM 792 C C . PHE A 1 110 ? 5.027 15.156 5.510 1.00 98.31 110 PHE A C 1
ATOM 794 O O . PHE A 1 110 ? 6.242 15.173 5.272 1.00 98.31 110 PHE A O 1
ATOM 801 N N . GLY A 1 111 ? 4.546 15.591 6.675 1.00 98.12 111 GLY A N 1
ATOM 802 C CA . GLY A 1 111 ? 5.366 16.185 7.727 1.00 98.12 111 GLY A CA 1
ATOM 803 C C . GLY A 1 111 ? 4.887 15.810 9.122 1.00 98.12 111 GLY A C 1
ATOM 804 O O . GLY A 1 111 ? 4.274 16.615 9.819 1.00 98.12 111 GLY A O 1
ATOM 805 N N . VAL A 1 112 ? 5.255 14.615 9.580 1.00 97.88 112 VAL A N 1
ATOM 806 C CA . VAL A 1 112 ? 4.855 14.077 10.887 1.00 97.88 112 VAL A CA 1
ATOM 807 C C . VAL A 1 112 ? 5.982 14.161 11.917 1.00 97.88 112 VAL A C 1
ATOM 809 O O . VAL A 1 112 ? 7.153 14.416 11.625 1.00 97.88 112 VAL A O 1
ATOM 812 N N . THR A 1 113 ? 5.663 13.924 13.191 1.00 96.62 113 THR A N 1
ATOM 813 C CA . THR A 1 113 ? 6.717 13.866 14.214 1.00 96.62 113 THR A CA 1
ATOM 814 C C . THR A 1 113 ? 7.622 12.653 13.979 1.00 96.62 113 THR A C 1
ATOM 816 O O . THR A 1 113 ? 7.209 11.513 14.179 1.00 96.62 113 THR A O 1
ATOM 819 N N . GLY A 1 114 ? 8.883 12.914 13.620 1.00 94.56 114 GLY A N 1
ATOM 820 C CA . GLY A 1 114 ? 9.927 11.898 13.449 1.00 94.56 114 GLY A CA 1
ATOM 821 C C . GLY A 1 114 ? 10.233 11.508 12.000 1.00 94.56 114 GLY A C 1
ATOM 822 O O . GLY A 1 114 ? 11.258 10.866 11.779 1.00 94.56 114 GLY A O 1
ATOM 823 N N . ALA A 1 115 ? 9.412 11.920 11.029 1.00 97.44 115 ALA A N 1
ATOM 824 C CA . ALA A 1 115 ? 9.622 11.644 9.608 1.00 97.44 115 ALA A CA 1
ATOM 825 C C . ALA A 1 115 ? 8.991 12.732 8.720 1.00 97.44 115 ALA A C 1
ATOM 827 O O . ALA A 1 115 ? 7.991 13.341 9.087 1.00 97.44 115 ALA A O 1
ATOM 828 N N . SER A 1 116 ? 9.578 12.953 7.550 1.00 98.19 116 SER A N 1
ATOM 829 C CA . SER A 1 116 ? 9.056 13.809 6.480 1.00 98.19 116 SER A CA 1
ATOM 830 C C . SER A 1 116 ? 9.569 13.278 5.144 1.00 98.19 116 SER A C 1
ATOM 832 O O . SER A 1 116 ? 10.670 12.721 5.135 1.00 98.19 116 SER A O 1
ATOM 834 N N . GLY A 1 117 ? 8.825 13.495 4.068 1.00 97.56 117 GLY A N 1
ATOM 835 C CA . GLY A 1 117 ? 9.127 13.005 2.719 1.00 97.56 117 GLY A CA 1
ATOM 836 C C . GLY A 1 117 ? 8.113 13.532 1.702 1.00 97.56 117 GLY A C 1
ATOM 837 O O . GLY A 1 117 ? 7.303 14.400 2.064 1.00 97.56 117 GLY A O 1
ATOM 838 N N . ASN A 1 118 ? 8.164 13.043 0.462 1.00 97.94 118 ASN A N 1
ATOM 839 C CA . ASN A 1 118 ? 7.155 13.336 -0.563 1.00 97.94 118 ASN A CA 1
ATOM 840 C C . ASN A 1 118 ? 6.351 12.091 -0.985 1.00 97.94 118 ASN A C 1
ATOM 842 O O . ASN A 1 118 ? 6.296 11.094 -0.267 1.00 97.94 118 ASN A O 1
ATOM 846 N N . ASP A 1 119 ? 5.650 12.221 -2.103 1.00 96.75 119 ASP A N 1
ATOM 847 C CA . ASP A 1 119 ? 4.728 11.260 -2.724 1.00 96.75 119 ASP A CA 1
ATOM 848 C C . ASP A 1 119 ? 5.417 10.009 -3.306 1.00 96.75 119 ASP A C 1
ATOM 850 O O . ASP A 1 119 ? 4.782 9.025 -3.671 1.00 96.75 119 ASP A O 1
ATOM 854 N N . GLU A 1 120 ? 6.740 10.008 -3.383 1.00 97.75 120 GLU A N 1
ATOM 855 C CA . GLU A 1 120 ? 7.591 8.890 -3.788 1.00 97.75 120 GLU A CA 1
ATOM 856 C C . GLU A 1 120 ? 8.151 8.087 -2.599 1.00 97.75 120 GLU A C 1
ATOM 858 O O . GLU A 1 120 ? 8.847 7.081 -2.785 1.00 97.75 120 GLU A O 1
ATOM 863 N N . ASP A 1 121 ? 7.871 8.522 -1.370 1.00 98.62 121 ASP A N 1
ATOM 864 C CA . ASP A 1 121 ? 8.425 7.956 -0.145 1.00 98.62 121 ASP A CA 1
ATOM 865 C C . ASP A 1 121 ? 7.430 7.043 0.584 1.00 98.62 121 ASP A C 1
ATOM 867 O O . ASP A 1 121 ? 6.212 7.203 0.515 1.00 98.62 121 ASP A O 1
ATOM 871 N N . LEU A 1 122 ? 7.952 6.089 1.366 1.00 98.81 122 LEU A N 1
ATOM 872 C CA . LEU A 1 122 ? 7.144 5.279 2.284 1.00 98.81 122 LEU A CA 1
ATOM 873 C C . LEU A 1 122 ? 7.565 5.513 3.736 1.00 98.81 122 LEU A C 1
ATOM 875 O O . LEU A 1 122 ? 8.754 5.453 4.068 1.00 98.81 122 LEU A O 1
ATOM 879 N N . ILE A 1 123 ? 6.595 5.657 4.640 1.00 98.81 123 ILE A N 1
ATOM 880 C CA . ILE A 1 123 ? 6.812 5.741 6.094 1.00 98.81 123 ILE A CA 1
ATOM 881 C C . ILE A 1 123 ? 6.240 4.537 6.835 1.00 98.81 123 ILE A C 1
ATOM 883 O O . ILE A 1 123 ? 5.133 4.082 6.572 1.00 98.81 123 ILE A O 1
ATOM 887 N N . GLU A 1 124 ? 6.999 4.028 7.807 1.00 98.81 124 GLU A N 1
ATOM 888 C CA . GLU A 1 124 ? 6.594 2.934 8.692 1.00 98.81 124 GLU A CA 1
ATOM 889 C C . GLU A 1 124 ? 6.047 3.488 10.012 1.00 98.81 124 GLU A C 1
ATOM 891 O O . GLU A 1 124 ? 6.692 4.298 10.689 1.00 98.81 124 GLU A O 1
ATOM 896 N N . PHE A 1 125 ? 4.891 2.975 10.430 1.00 98.88 125 PHE A N 1
ATOM 897 C CA . PHE A 1 125 ? 4.275 3.299 11.708 1.00 98.88 125 PHE A CA 1
ATOM 898 C C . PHE A 1 125 ? 4.589 2.247 12.775 1.00 98.88 125 PHE A C 1
ATOM 900 O O . PHE A 1 125 ? 4.229 1.070 12.670 1.00 98.88 125 PHE A O 1
ATOM 907 N N . THR A 1 126 ? 5.200 2.678 13.878 1.00 98.69 126 THR A N 1
ATOM 908 C CA . THR A 1 126 ? 5.335 1.858 15.089 1.00 98.69 126 THR A CA 1
ATOM 909 C C . THR A 1 126 ? 4.201 2.183 16.054 1.00 98.69 126 THR A C 1
ATOM 911 O O . THR A 1 126 ? 4.296 3.110 16.862 1.00 98.69 126 THR A O 1
ATOM 914 N N . ALA A 1 127 ? 3.126 1.400 15.974 1.00 98.50 127 ALA A N 1
ATOM 915 C CA . ALA A 1 127 ? 1.940 1.597 16.796 1.00 98.50 127 ALA A CA 1
ATOM 916 C C . ALA A 1 127 ? 2.188 1.290 18.283 1.00 98.50 127 ALA A C 1
ATOM 918 O O . ALA A 1 127 ? 2.716 0.240 18.654 1.00 98.50 127 ALA A O 1
ATOM 919 N N . THR A 1 128 ? 1.726 2.195 19.139 1.00 98.56 128 THR A N 1
ATOM 920 C CA . THR A 1 128 ? 1.427 1.946 20.557 1.00 98.56 128 THR A CA 1
ATOM 921 C C . THR A 1 128 ? -0.054 1.590 20.737 1.00 98.56 128 THR A C 1
ATOM 923 O O . THR A 1 128 ? -0.377 0.699 21.523 1.00 98.56 128 THR A O 1
ATOM 926 N N . SER A 1 129 ? -0.948 2.222 19.966 1.00 98.38 129 SER A N 1
ATOM 927 C CA . SER A 1 129 ? -2.357 1.837 19.808 1.00 98.38 129 SER A CA 1
ATOM 928 C C . SER A 1 129 ? -2.830 2.048 18.368 1.00 98.38 129 SER A C 1
ATOM 930 O O . SER A 1 129 ? -2.351 2.940 17.675 1.00 98.38 129 SER A O 1
ATOM 932 N N . LEU A 1 130 ? -3.779 1.212 17.944 1.00 98.56 130 LEU A N 1
ATOM 933 C CA . LEU A 1 130 ? -4.495 1.280 16.667 1.00 98.56 130 LEU A CA 1
ATOM 934 C C . LEU A 1 130 ? -6.003 1.442 16.936 1.00 98.56 130 LEU A C 1
ATOM 936 O O . LEU A 1 130 ? -6.467 1.153 18.045 1.00 98.56 130 LEU A O 1
ATOM 940 N N . GLY A 1 131 ? -6.764 1.841 15.918 1.00 98.44 131 GLY A N 1
ATOM 941 C CA . GLY A 1 131 ? -8.202 2.129 15.972 1.00 98.44 131 GLY A CA 1
ATOM 942 C C . GLY A 1 131 ? -8.495 3.630 15.885 1.00 98.44 131 GLY A C 1
ATOM 943 O O . GLY A 1 131 ? -7.630 4.408 15.516 1.00 98.44 131 GLY A O 1
ATOM 944 N N . SER A 1 132 ? -9.693 4.060 16.289 1.00 97.81 132 SER A N 1
ATOM 945 C CA . SER A 1 132 ? -10.108 5.482 16.290 1.00 97.81 132 SER A CA 1
ATOM 946 C C . SER A 1 132 ? -9.436 6.339 17.380 1.00 97.81 132 SER A C 1
ATOM 948 O O . SER A 1 132 ? -9.977 7.346 17.824 1.00 97.81 132 SER A O 1
ATOM 950 N N . THR A 1 133 ? -8.382 5.816 17.998 1.00 98.12 133 THR A N 1
ATOM 951 C CA . THR A 1 133 ? -7.537 6.515 18.968 1.00 98.12 133 THR A CA 1
ATOM 952 C C . THR A 1 133 ? -6.136 5.962 18.768 1.00 98.12 133 THR A C 1
ATOM 954 O O . THR A 1 133 ? -5.677 5.050 19.478 1.00 98.12 133 THR A O 1
ATOM 957 N N . THR A 1 134 ? -5.509 6.423 17.697 1.00 98.81 134 THR A N 1
ATOM 958 C CA . THR A 1 134 ? -4.216 5.920 17.243 1.00 98.81 134 THR A CA 1
ATOM 959 C C . THR A 1 134 ? -3.095 6.611 18.011 1.00 98.81 134 THR A C 1
ATOM 961 O O . THR A 1 134 ? -3.172 7.771 18.393 1.00 98.81 134 THR A O 1
ATOM 964 N N . SER A 1 135 ? -2.038 5.873 18.333 1.00 98.75 135 SER A N 1
ATOM 965 C CA . SER A 1 135 ? -0.840 6.463 18.930 1.00 98.75 135 SER A CA 1
ATOM 966 C C . SER A 1 135 ? 0.382 5.653 18.550 1.00 98.75 135 SER A C 1
ATOM 968 O O . SER A 1 135 ? 0.315 4.430 18.424 1.00 98.75 135 SER A O 1
ATOM 970 N N . GLY A 1 136 ? 1.517 6.316 18.365 1.00 98.56 136 GLY A N 1
ATOM 971 C CA . GLY A 1 136 ? 2.744 5.661 17.936 1.00 98.56 136 GLY A CA 1
ATOM 972 C C . GLY A 1 136 ? 3.776 6.654 17.436 1.00 98.56 136 GLY A C 1
ATOM 973 O O . GLY A 1 136 ? 3.691 7.849 17.714 1.00 98.56 136 GLY A O 1
ATOM 974 N N . THR A 1 137 ? 4.769 6.136 16.724 1.00 98.69 137 THR A N 1
ATOM 975 C CA . THR A 1 137 ? 5.853 6.935 16.149 1.00 98.69 137 THR A CA 1
ATOM 976 C C . THR A 1 137 ? 6.122 6.538 14.712 1.00 98.69 137 THR A C 1
ATOM 978 O O . THR A 1 137 ? 6.050 5.354 14.375 1.00 98.69 137 THR A O 1
ATOM 981 N N . TRP A 1 138 ? 6.531 7.517 13.917 1.00 98.75 138 TRP A N 1
ATOM 982 C CA . TRP A 1 138 ? 6.912 7.339 12.525 1.00 98.75 138 TRP A CA 1
ATOM 983 C C . TRP A 1 138 ? 8.419 7.200 12.343 1.00 98.75 138 TRP A C 1
ATOM 985 O O . TRP A 1 138 ? 9.213 7.733 13.122 1.00 98.75 138 TRP A O 1
ATOM 995 N N . SER A 1 139 ? 8.799 6.509 11.275 1.00 98.38 139 SER A N 1
ATOM 996 C CA . SER A 1 139 ? 10.147 6.520 10.709 1.00 98.38 139 SER A CA 1
ATOM 997 C C . SER A 1 139 ? 10.062 6.330 9.200 1.00 98.38 139 SER A C 1
ATOM 999 O O . SER A 1 139 ? 9.209 5.571 8.741 1.00 98.38 139 SER A O 1
ATOM 1001 N N . LEU A 1 140 ? 10.962 6.955 8.440 1.00 98.31 140 LEU A N 1
ATOM 1002 C CA . LEU A 1 140 ? 11.067 6.691 7.006 1.00 98.31 140 LEU A CA 1
ATOM 1003 C C . LEU A 1 140 ? 11.413 5.215 6.772 1.00 98.31 140 LEU A C 1
ATOM 1005 O O . LEU A 1 140 ? 12.308 4.675 7.431 1.00 98.31 140 LEU A O 1
ATOM 1009 N N . TYR A 1 141 ? 10.677 4.568 5.874 1.00 98.69 141 TYR A N 1
ATOM 1010 C CA . TYR A 1 141 ? 10.855 3.170 5.489 1.00 98.69 141 TYR A CA 1
ATOM 1011 C C . TYR A 1 141 ? 11.600 3.057 4.164 1.00 98.69 141 TYR A C 1
ATOM 1013 O O . TYR A 1 141 ? 12.519 2.252 4.040 1.00 98.69 141 TYR A O 1
ATOM 1021 N N . PHE A 1 142 ? 11.236 3.887 3.196 1.00 98.75 142 PHE A N 1
ATOM 1022 C CA . PHE A 1 142 ? 11.798 3.913 1.855 1.00 98.75 142 PHE A CA 1
ATOM 1023 C C . PHE A 1 142 ? 11.849 5.369 1.395 1.00 98.75 142 PHE A C 1
ATOM 1025 O O . PHE A 1 142 ? 10.858 6.076 1.543 1.00 98.75 142 PHE A O 1
ATOM 1032 N N . ASP A 1 143 ? 13.010 5.785 0.902 1.00 98.50 143 ASP A N 1
ATOM 1033 C CA . ASP A 1 143 ? 13.255 7.101 0.308 1.00 98.50 143 ASP A CA 1
ATOM 1034 C C . ASP A 1 143 ? 13.338 6.906 -1.210 1.00 98.50 143 ASP A C 1
ATOM 1036 O O . ASP A 1 143 ? 14.295 6.290 -1.699 1.00 98.50 143 ASP A O 1
ATOM 1040 N N . GLY A 1 144 ? 12.307 7.322 -1.943 1.00 97.88 144 GLY A N 1
ATOM 1041 C CA . GLY A 1 144 ? 12.204 7.090 -3.386 1.00 97.88 144 GL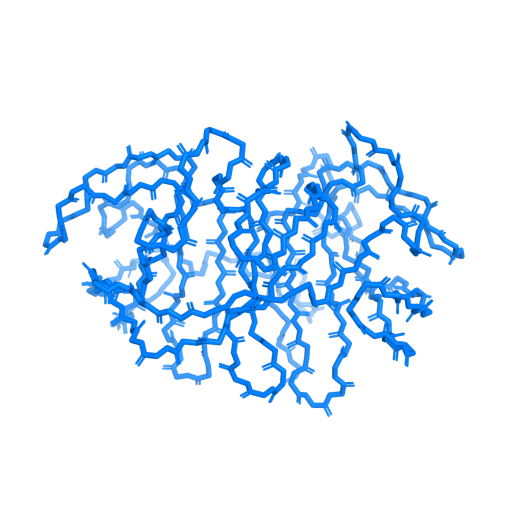Y A CA 1
ATOM 1042 C C . GLY A 1 144 ? 13.196 7.924 -4.187 1.00 97.88 144 GLY A C 1
ATOM 1043 O O . GLY A 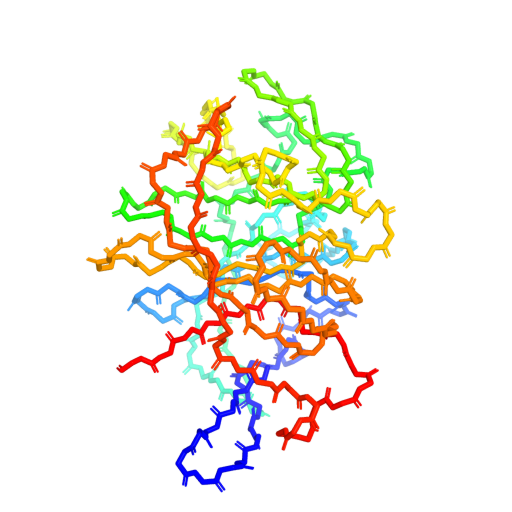1 144 ? 13.746 7.453 -5.196 1.00 97.88 144 GLY A O 1
ATOM 1044 N N . SER A 1 145 ? 13.515 9.116 -3.684 1.00 97.12 145 SER A N 1
ATOM 1045 C CA . SER A 1 145 ? 14.450 10.043 -4.320 1.00 97.12 145 SER A CA 1
ATOM 1046 C C . SER A 1 145 ? 15.870 9.460 -4.395 1.00 97.12 145 SER A C 1
ATOM 1048 O O . SER A 1 145 ? 16.528 9.516 -5.445 1.00 97.12 145 SER A O 1
ATOM 1050 N N . ASP A 1 146 ? 16.306 8.772 -3.332 1.00 98.12 146 ASP A N 1
ATOM 1051 C CA . ASP A 1 146 ? 17.599 8.075 -3.245 1.00 98.12 146 ASP A CA 1
ATOM 1052 C C . ASP A 1 146 ? 17.769 6.971 -4.304 1.00 98.12 146 ASP A C 1
ATOM 1054 O O . ASP A 1 146 ? 18.893 6.606 -4.678 1.00 98.12 146 ASP A O 1
ATOM 1058 N N . VAL A 1 147 ? 16.657 6.426 -4.800 1.00 97.88 147 VAL A N 1
ATOM 1059 C CA . VAL A 1 147 ? 16.625 5.333 -5.777 1.00 97.88 147 VAL A CA 1
ATOM 1060 C C . VAL A 1 147 ? 15.999 5.732 -7.105 1.00 97.88 147 VAL A C 1
ATOM 1062 O O . VAL A 1 147 ? 15.660 4.871 -7.911 1.00 97.88 147 VAL A O 1
ATOM 1065 N N . GLY A 1 148 ? 15.943 7.020 -7.414 1.00 97.00 148 GLY A N 1
ATOM 1066 C CA . GLY A 1 148 ? 15.708 7.450 -8.787 1.00 97.00 148 GLY A CA 1
ATOM 1067 C C . GLY A 1 148 ? 14.261 7.772 -9.146 1.00 97.00 148 GLY A C 1
ATOM 1068 O O . GLY A 1 148 ? 14.074 8.170 -10.288 1.00 97.00 148 GLY A O 1
ATOM 1069 N N . LEU A 1 149 ? 13.300 7.664 -8.224 1.00 97.44 149 LEU A N 1
ATOM 1070 C CA . LEU A 1 149 ? 11.945 8.200 -8.408 1.00 97.44 149 LEU A CA 1
ATOM 1071 C C . LEU A 1 149 ? 12.017 9.715 -8.173 1.00 97.44 149 LEU A C 1
ATOM 1073 O O . LEU A 1 149 ? 12.053 10.159 -7.034 1.00 97.44 149 LEU A O 1
ATOM 1077 N N . ASN A 1 150 ? 12.209 10.504 -9.232 1.00 92.75 150 ASN A N 1
ATOM 1078 C CA . ASN A 1 150 ? 12.477 11.949 -9.117 1.00 92.75 150 ASN A CA 1
ATOM 1079 C C . ASN A 1 150 ? 11.531 12.816 -9.961 1.00 92.75 150 ASN A C 1
ATOM 1081 O O . ASN A 1 150 ? 11.639 14.047 -9.920 1.00 92.75 150 ASN A O 1
ATOM 1085 N N . ASP A 1 151 ? 10.657 12.216 -10.770 1.00 94.56 151 ASP A N 1
ATOM 1086 C CA . ASP A 1 151 ? 9.635 12.946 -11.517 1.00 94.56 151 ASP A CA 1
ATOM 1087 C C . ASP A 1 151 ? 8.387 13.187 -10.656 1.00 94.56 151 ASP A C 1
ATOM 1089 O O . ASP A 1 151 ? 7.556 12.301 -10.468 1.00 94.56 151 ASP A O 1
ATOM 1093 N N . SER A 1 152 ? 8.232 14.432 -10.207 1.00 88.94 152 SER A N 1
ATOM 1094 C CA . SER A 1 152 ? 7.140 14.915 -9.346 1.00 88.94 152 SER A CA 1
ATOM 1095 C C . SER A 1 152 ? 5.782 15.063 -10.056 1.00 88.94 152 SER A C 1
ATOM 1097 O O . SER A 1 152 ? 5.072 16.047 -9.842 1.00 88.94 152 SER A O 1
ATOM 1099 N N . SER A 1 153 ? 5.529 14.256 -11.081 1.00 90.06 153 SER A N 1
ATOM 1100 C CA . SER A 1 153 ? 4.240 14.219 -11.775 1.00 90.06 153 SER A CA 1
ATOM 1101 C C . SER A 1 153 ? 3.847 12.829 -12.262 1.00 90.06 153 SER A C 1
ATOM 1103 O O . SER A 1 153 ? 2.778 12.664 -12.852 1.00 90.06 153 SER A O 1
ATOM 1105 N N . SER A 1 154 ? 4.737 11.844 -12.120 1.00 94.50 154 SER A N 1
ATOM 1106 C CA . SER A 1 154 ? 4.544 10.517 -12.706 1.00 94.50 154 SER A CA 1
ATOM 1107 C C . SER A 1 154 ? 5.254 9.384 -11.973 1.00 94.50 154 SER A C 1
ATOM 1109 O O . SER A 1 154 ? 4.789 8.251 -12.054 1.00 94.50 154 SER A O 1
ATOM 1111 N N . GLU A 1 155 ? 6.328 9.668 -11.234 1.00 96.56 155 GLU A N 1
ATOM 1112 C CA . GLU A 1 155 ? 7.065 8.683 -10.430 1.00 96.56 155 GLU A CA 1
ATOM 1113 C C . GLU A 1 155 ? 6.629 8.693 -8.949 1.00 96.56 155 GLU A C 1
ATOM 1115 O O . GLU A 1 155 ? 7.375 8.253 -8.079 1.00 96.56 155 GLU A O 1
ATOM 1120 N N . GLU A 1 156 ? 5.411 9.173 -8.689 1.00 97.00 156 GLU A N 1
ATOM 1121 C CA . GLU A 1 156 ? 4.733 9.221 -7.386 1.00 97.00 156 GLU A CA 1
ATOM 1122 C C . GLU A 1 156 ? 4.147 7.840 -7.059 1.00 97.00 156 GLU A C 1
ATOM 1124 O O . GLU A 1 156 ? 3.461 7.254 -7.904 1.00 97.00 156 GLU A O 1
ATOM 1129 N N . ILE A 1 157 ? 4.431 7.290 -5.875 1.00 98.12 157 ILE A N 1
ATOM 1130 C CA . ILE A 1 157 ? 3.999 5.941 -5.485 1.00 98.12 157 ILE A CA 1
ATOM 1131 C C . ILE A 1 157 ? 2.526 5.963 -5.076 1.00 98.12 157 ILE A C 1
ATOM 1133 O O . ILE A 1 157 ? 2.176 6.432 -4.004 1.00 98.12 157 ILE A O 1
ATOM 1137 N N . ASN A 1 158 ? 1.685 5.297 -5.863 1.00 97.44 158 ASN A N 1
ATOM 1138 C CA . ASN A 1 158 ? 0.255 5.104 -5.587 1.00 97.44 158 ASN A CA 1
ATOM 1139 C C . ASN A 1 158 ? -0.095 3.636 -5.251 1.00 97.44 158 ASN A C 1
ATOM 1141 O O . ASN A 1 158 ? -1.242 3.188 -5.333 1.00 97.44 158 ASN A O 1
ATOM 1145 N N . GLY A 1 159 ? 0.916 2.817 -4.962 1.00 97.56 159 GLY A N 1
ATOM 1146 C CA . GLY A 1 159 ? 0.698 1.440 -4.560 1.00 97.56 159 GLY A CA 1
ATOM 1147 C C . GLY A 1 159 ? 1.975 0.693 -4.219 1.00 97.56 159 GLY A C 1
ATOM 1148 O O . GLY A 1 159 ? 3.000 0.783 -4.894 1.00 97.56 159 GLY A O 1
ATOM 1149 N N . ALA A 1 160 ? 1.892 -0.119 -3.164 1.00 98.19 160 ALA A N 1
ATOM 1150 C CA . ALA A 1 160 ? 2.988 -0.967 -2.734 1.00 98.19 160 ALA A CA 1
ATOM 1151 C C . ALA A 1 160 ? 2.492 -2.310 -2.190 1.00 98.19 160 ALA A C 1
ATOM 1153 O O . ALA A 1 160 ? 1.582 -2.382 -1.365 1.00 98.19 160 ALA A O 1
ATOM 1154 N N . TRP A 1 161 ? 3.170 -3.390 -2.571 1.00 98.56 161 TRP A N 1
ATOM 1155 C CA . TRP A 1 161 ? 3.097 -4.668 -1.873 1.00 98.56 161 TRP A CA 1
ATOM 1156 C C . TRP A 1 161 ? 4.488 -5.098 -1.426 1.00 98.56 161 TRP A C 1
ATOM 1158 O O . TRP A 1 161 ? 5.370 -5.328 -2.248 1.00 98.56 161 TRP A O 1
ATOM 1168 N N . ILE A 1 162 ? 4.677 -5.237 -0.115 1.00 98.62 162 ILE A N 1
ATOM 1169 C CA . ILE A 1 162 ? 5.948 -5.673 0.461 1.00 98.62 162 ILE A CA 1
ATOM 1170 C C . ILE A 1 162 ? 5.873 -7.177 0.719 1.00 98.62 162 ILE A C 1
ATOM 1172 O O . ILE A 1 162 ? 5.044 -7.661 1.499 1.00 98.62 162 ILE A O 1
ATOM 1176 N N . ASP A 1 163 ? 6.740 -7.939 0.063 1.00 97.81 163 ASP A N 1
ATOM 1177 C CA . ASP A 1 163 ? 6.789 -9.381 0.242 1.00 97.81 163 ASP A CA 1
ATOM 1178 C C . ASP A 1 163 ? 7.411 -9.726 1.602 1.00 97.81 163 ASP A C 1
ATOM 1180 O O . ASP A 1 163 ? 8.616 -9.619 1.825 1.00 97.81 163 ASP A O 1
ATOM 1184 N N . SER A 1 164 ? 6.578 -10.212 2.521 1.00 96.00 164 SER A N 1
ATOM 1185 C CA . SER A 1 164 ? 6.997 -10.627 3.866 1.00 96.00 164 SER A CA 1
ATOM 1186 C C . SER A 1 164 ? 8.103 -11.695 3.901 1.00 96.00 164 SER A C 1
ATOM 1188 O O . SER A 1 164 ? 8.745 -11.866 4.937 1.00 96.00 164 SER A O 1
ATOM 1190 N N . SER A 1 165 ? 8.320 -12.438 2.810 1.00 96.06 165 SER A N 1
ATOM 1191 C CA . SER A 1 165 ? 9.287 -13.537 2.764 1.00 96.06 165 SER A CA 1
ATOM 1192 C C . SER A 1 165 ? 10.716 -13.090 2.456 1.00 96.06 165 SER A C 1
ATOM 1194 O O . SER A 1 165 ? 11.659 -13.749 2.900 1.00 96.06 165 SER A O 1
ATOM 1196 N N . ASN A 1 166 ? 10.887 -11.992 1.719 1.00 96.19 166 ASN A N 1
ATOM 1197 C CA . ASN A 1 166 ? 12.199 -11.529 1.262 1.00 96.19 166 ASN A CA 1
ATOM 1198 C C . ASN A 1 166 ? 12.405 -10.004 1.334 1.00 96.19 166 ASN A C 1
ATOM 1200 O O . ASN A 1 166 ? 13.542 -9.560 1.206 1.00 96.19 166 ASN A O 1
ATOM 1204 N N . GLY A 1 167 ? 11.356 -9.223 1.596 1.00 97.50 167 GLY A N 1
ATOM 1205 C CA . GLY A 1 167 ? 11.404 -7.766 1.694 1.00 97.50 167 GLY A CA 1
ATOM 1206 C C . GLY A 1 167 ? 11.366 -7.029 0.356 1.00 97.50 167 GLY A C 1
ATOM 1207 O O . GLY A 1 167 ? 11.524 -5.813 0.366 1.00 97.50 167 GLY A O 1
ATOM 1208 N N . ASP A 1 168 ? 11.161 -7.719 -0.770 1.00 98.69 168 ASP A N 1
ATOM 1209 C CA . ASP A 1 168 ? 10.967 -7.054 -2.061 1.00 98.69 168 ASP A CA 1
ATOM 1210 C C . ASP A 1 168 ? 9.740 -6.138 -2.006 1.00 98.69 168 ASP A C 1
ATOM 1212 O O . ASP A 1 168 ? 8.680 -6.539 -1.514 1.00 98.69 168 ASP A O 1
ATOM 1216 N N . ILE A 1 169 ? 9.876 -4.928 -2.547 1.00 98.75 169 ILE A N 1
ATOM 1217 C CA . ILE A 1 169 ? 8.791 -3.950 -2.634 1.00 98.75 169 ILE A CA 1
ATOM 1218 C C . ILE A 1 169 ? 8.309 -3.914 -4.080 1.00 98.75 169 ILE A C 1
ATOM 1220 O O . ILE A 1 169 ? 9.065 -3.560 -4.981 1.00 98.75 169 ILE A O 1
ATOM 1224 N N . TYR A 1 170 ? 7.063 -4.313 -4.300 1.00 98.69 170 TYR A N 1
ATOM 1225 C CA . TYR A 1 170 ? 6.388 -4.259 -5.591 1.00 98.69 170 TYR A CA 1
ATOM 1226 C C . TYR A 1 170 ? 5.654 -2.934 -5.642 1.00 98.69 170 TYR A C 1
ATOM 1228 O O . TYR A 1 170 ? 4.799 -2.702 -4.792 1.00 98.69 170 TYR A O 1
ATOM 1236 N N . LEU A 1 171 ? 6.013 -2.091 -6.596 1.00 98.56 171 LEU A N 1
ATOM 1237 C CA . LEU A 1 171 ? 5.580 -0.708 -6.688 1.00 98.56 171 LEU A CA 1
ATOM 1238 C C . LEU A 1 171 ? 4.731 -0.497 -7.937 1.00 98.56 171 LEU A C 1
ATOM 1240 O O . LEU A 1 171 ? 4.982 -1.117 -8.978 1.00 98.56 171 LEU A O 1
ATOM 1244 N N . THR A 1 172 ? 3.766 0.400 -7.803 1.00 98.12 172 THR A N 1
ATOM 1245 C CA . THR A 1 172 ? 3.097 1.110 -8.896 1.00 98.12 172 THR A CA 1
ATOM 1246 C C . THR A 1 172 ? 3.336 2.604 -8.708 1.00 98.12 172 THR A C 1
ATOM 1248 O O . THR A 1 172 ? 3.691 3.043 -7.610 1.00 98.12 172 THR A O 1
ATOM 1251 N N . VAL A 1 173 ? 3.192 3.367 -9.788 1.00 97.75 173 VAL A N 1
ATOM 1252 C CA . VAL A 1 173 ? 3.285 4.829 -9.760 1.00 97.75 173 VAL A CA 1
ATOM 1253 C C . VAL A 1 173 ? 2.200 5.461 -10.634 1.00 97.75 173 VAL A C 1
ATOM 1255 O O . VAL A 1 173 ? 1.635 4.787 -11.499 1.00 97.75 173 VAL A O 1
ATOM 1258 N N . LEU A 1 174 ? 1.941 6.761 -10.462 1.00 96.12 174 LEU A N 1
ATOM 1259 C CA . LEU A 1 174 ? 0.881 7.479 -11.189 1.00 96.12 174 LEU A CA 1
ATOM 1260 C C . LEU A 1 174 ? 1.074 7.564 -12.712 1.00 96.12 174 LEU A C 1
ATOM 1262 O O . LEU A 1 174 ? 0.132 7.878 -13.441 1.00 96.12 174 LEU A O 1
ATOM 1266 N N . GLY A 1 175 ? 2.275 7.327 -13.237 1.00 96.06 175 GLY A N 1
ATOM 1267 C CA . GLY A 1 175 ? 2.522 7.504 -14.661 1.00 96.06 175 GLY A CA 1
ATOM 1268 C C . GLY A 1 175 ? 3.763 6.807 -15.196 1.00 96.06 175 GLY A C 1
ATOM 1269 O O . GLY A 1 175 ? 4.146 5.721 -14.777 1.00 96.06 175 GLY A O 1
ATOM 1270 N N . ALA A 1 176 ? 4.355 7.416 -16.223 1.00 96.94 176 ALA A N 1
ATOM 1271 C CA . ALA A 1 176 ? 5.591 6.916 -16.804 1.00 96.94 176 ALA A CA 1
ATOM 1272 C C . ALA A 1 176 ? 6.741 7.015 -15.802 1.00 96.94 176 ALA A C 1
ATOM 1274 O O . ALA A 1 176 ? 6.941 8.064 -15.208 1.00 96.94 176 ALA A O 1
ATOM 1275 N N . PHE A 1 177 ? 7.540 5.957 -15.692 1.00 97.75 177 PHE A N 1
ATOM 1276 C CA . PHE A 1 177 ? 8.727 5.951 -14.842 1.00 97.75 177 PHE A CA 1
ATOM 1277 C C . PHE A 1 177 ? 9.965 5.480 -15.592 1.00 97.75 177 PHE A C 1
ATOM 1279 O O . PHE A 1 177 ? 9.902 4.711 -16.561 1.00 97.75 177 PHE A O 1
ATOM 1286 N N . SER A 1 178 ? 11.124 5.928 -15.122 1.00 97.56 178 SER A N 1
ATOM 1287 C CA . SER A 1 178 ? 12.437 5.569 -15.644 1.00 97.56 178 SER A CA 1
ATOM 1288 C C . SER A 1 178 ? 13.477 5.538 -14.521 1.00 97.56 178 SER A C 1
ATOM 1290 O O . SER A 1 178 ? 14.397 6.358 -14.462 1.00 97.56 178 SER A O 1
ATOM 1292 N N . VAL A 1 179 ? 13.401 4.504 -13.690 1.00 97.31 179 VAL A N 1
ATOM 1293 C CA . VAL A 1 179 ? 14.390 4.206 -12.648 1.00 97.31 179 VAL A CA 1
ATOM 1294 C C . VAL A 1 179 ? 15.616 3.464 -13.223 1.00 97.31 179 VAL A C 1
ATOM 1296 O O . VAL A 1 179 ? 15.604 2.996 -14.368 1.00 97.31 179 VAL A O 1
ATOM 1299 N N . PRO A 1 180 ? 16.732 3.319 -12.481 1.00 96.75 180 PRO A N 1
ATOM 1300 C CA . PRO A 1 180 ? 17.920 2.636 -12.991 1.00 96.75 180 PRO A CA 1
ATOM 1301 C C . PRO A 1 180 ? 17.649 1.208 -13.501 1.00 96.75 180 PRO A C 1
ATOM 1303 O O . PRO A 1 180 ? 17.461 0.270 -12.731 1.00 96.75 180 PRO A O 1
ATOM 1306 N N . GLY A 1 181 ? 17.704 1.038 -14.826 1.00 96.00 181 GLY A N 1
ATOM 1307 C CA . GLY A 1 181 ? 17.592 -0.258 -15.503 1.00 96.00 181 GLY A CA 1
ATOM 1308 C C . GLY A 1 181 ? 16.167 -0.733 -15.802 1.00 96.00 181 GLY A C 1
ATOM 1309 O O . GLY A 1 181 ? 16.029 -1.754 -16.478 1.00 96.00 181 GLY A O 1
ATOM 1310 N N . VAL A 1 182 ? 15.133 -0.010 -15.360 1.00 98.06 182 VAL A N 1
ATOM 1311 C CA . VAL A 1 182 ? 13.720 -0.353 -15.591 1.00 98.06 182 VAL A CA 1
ATOM 1312 C C . VAL A 1 182 ? 12.937 0.909 -15.937 1.00 98.06 182 VAL A C 1
ATOM 1314 O O . VAL A 1 182 ? 13.113 1.948 -15.315 1.00 98.06 182 VAL A O 1
ATOM 1317 N N . SER A 1 183 ? 12.062 0.815 -16.929 1.00 97.81 183 SER A N 1
ATOM 1318 C CA . SER A 1 183 ? 11.129 1.876 -17.301 1.00 97.81 183 SER A CA 1
ATOM 1319 C C . SER A 1 183 ? 9.792 1.257 -17.673 1.00 97.81 183 SER A C 1
ATOM 1321 O O . SER A 1 183 ? 9.786 0.143 -18.208 1.00 97.81 183 SER A O 1
ATOM 1323 N N . GLY A 1 184 ? 8.710 1.994 -17.471 1.00 97.62 184 GLY A N 1
ATOM 1324 C CA . GLY A 1 184 ? 7.350 1.549 -17.757 1.00 97.62 184 GLY A CA 1
ATOM 1325 C C . GLY A 1 184 ? 6.361 2.706 -17.704 1.00 97.62 184 GLY A C 1
ATOM 1326 O O . GLY A 1 184 ? 6.761 3.875 -17.747 1.00 97.62 184 GLY A O 1
ATOM 1327 N N . ASP A 1 185 ? 5.081 2.370 -17.635 1.00 97.25 185 ASP A N 1
ATOM 1328 C CA . ASP A 1 185 ? 3.983 3.314 -17.433 1.00 97.25 185 ASP A CA 1
ATOM 1329 C C . ASP A 1 185 ? 3.168 3.008 -16.168 1.00 97.25 185 ASP A C 1
ATOM 1331 O O . ASP A 1 185 ? 3.483 2.079 -15.424 1.00 97.25 185 ASP A O 1
ATOM 1335 N N . GLY A 1 186 ? 2.140 3.820 -15.905 1.00 96.69 186 GLY A N 1
ATOM 1336 C CA . GLY A 1 186 ? 1.338 3.717 -14.684 1.00 96.69 186 GLY A CA 1
ATOM 1337 C C . GLY A 1 186 ? 0.548 2.410 -14.578 1.00 96.69 186 GLY A C 1
ATOM 1338 O O . GLY A 1 186 ? 0.038 2.097 -13.507 1.00 96.69 186 GLY A O 1
ATOM 1339 N N . ALA A 1 187 ? 0.450 1.617 -15.652 1.00 96.88 187 ALA A N 1
ATOM 1340 C CA . ALA A 1 187 ? -0.182 0.302 -15.617 1.00 96.88 187 ALA A CA 1
ATOM 1341 C C . ALA A 1 187 ? 0.778 -0.809 -15.158 1.00 96.88 187 ALA A C 1
ATOM 1343 O O . ALA A 1 187 ? 0.337 -1.936 -14.909 1.00 96.88 187 ALA A O 1
ATOM 1344 N N . ASP A 1 188 ? 2.079 -0.532 -15.075 1.00 97.81 188 ASP A N 1
ATOM 1345 C CA . ASP A 1 188 ? 3.103 -1.539 -14.825 1.00 97.81 188 ASP A CA 1
ATOM 1346 C C . ASP A 1 188 ? 3.417 -1.703 -13.334 1.00 97.81 188 ASP A C 1
ATOM 1348 O O . ASP A 1 188 ? 3.329 -0.781 -12.527 1.00 97.81 188 ASP A O 1
ATOM 1352 N N . ILE A 1 189 ? 3.853 -2.910 -12.976 1.00 98.12 189 ILE A N 1
ATOM 1353 C CA . ILE A 1 189 ? 4.391 -3.228 -11.654 1.00 98.12 189 ILE A CA 1
ATOM 1354 C C . ILE A 1 189 ? 5.876 -3.530 -11.810 1.00 98.12 189 ILE A C 1
ATOM 1356 O O . ILE A 1 189 ? 6.287 -4.374 -12.622 1.00 98.12 189 ILE A O 1
ATOM 1360 N N . PHE A 1 190 ? 6.687 -2.906 -10.970 1.00 98.50 190 PHE A N 1
ATOM 1361 C CA . PHE A 1 190 ? 8.124 -3.138 -10.890 1.00 98.50 190 PHE A CA 1
ATOM 1362 C C . PHE A 1 190 ? 8.536 -3.423 -9.447 1.00 98.50 190 PHE A C 1
ATOM 1364 O O . PHE A 1 190 ? 7.817 -3.133 -8.498 1.00 98.50 190 PHE A O 1
ATOM 1371 N N . ILE A 1 191 ? 9.679 -4.080 -9.278 1.00 98.69 191 ILE A N 1
ATOM 1372 C CA . ILE A 1 191 ? 10.193 -4.487 -7.971 1.00 98.69 191 ILE A CA 1
ATOM 1373 C C . ILE A 1 191 ? 11.413 -3.653 -7.643 1.00 98.69 191 ILE A C 1
ATOM 1375 O O . ILE A 1 191 ? 1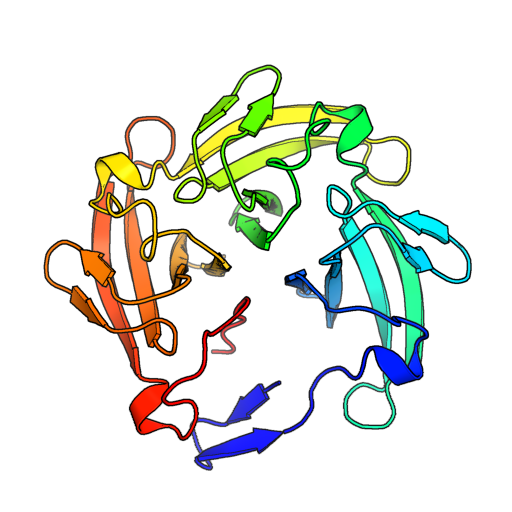2.345 -3.600 -8.442 1.00 98.69 191 ILE A O 1
ATOM 1379 N N . CYS A 1 192 ? 11.444 -3.111 -6.436 1.00 98.56 192 CYS A N 1
ATOM 1380 C CA . CYS A 1 192 ? 12.642 -2.664 -5.750 1.00 98.56 192 CYS A CA 1
ATOM 1381 C C . CYS A 1 192 ? 13.085 -3.772 -4.781 1.00 98.56 192 CYS A C 1
ATOM 1383 O O . CYS A 1 192 ? 12.405 -4.044 -3.791 1.00 98.56 192 CYS A O 1
ATOM 1385 N N . THR A 1 193 ? 14.216 -4.430 -5.060 1.00 98.62 193 THR A N 1
ATOM 1386 C CA . THR A 1 193 ? 14.854 -5.374 -4.122 1.00 98.62 193 THR A CA 1
ATOM 1387 C C . THR A 1 193 ? 15.804 -4.603 -3.208 1.00 98.62 193 THR A C 1
ATOM 1389 O O . THR A 1 193 ? 16.864 -4.166 -3.685 1.00 98.62 193 THR A O 1
ATOM 1392 N N . PRO A 1 194 ? 15.469 -4.401 -1.918 1.00 98.12 194 PRO A N 1
ATOM 1393 C CA . PRO A 1 194 ? 16.211 -3.470 -1.079 1.00 98.12 194 PRO A CA 1
ATOM 1394 C C . PRO A 1 194 ? 17.613 -3.971 -0.728 1.00 98.12 194 PRO A C 1
ATOM 1396 O O . PRO A 1 194 ? 17.804 -5.101 -0.279 1.00 98.12 194 PRO A O 1
ATOM 1399 N N . GLY A 1 195 ? 18.603 -3.097 -0.884 1.00 98.06 195 GLY A N 1
ATOM 1400 C CA . GLY A 1 195 ? 19.913 -3.215 -0.245 1.00 98.06 195 GLY A CA 1
ATOM 1401 C C . GLY A 1 195 ? 19.933 -2.529 1.123 1.00 98.06 195 GLY A C 1
ATOM 1402 O O . GLY A 1 195 ? 20.421 -3.104 2.096 1.00 98.06 195 GLY A O 1
ATOM 1403 N N . LEU A 1 196 ? 19.370 -1.319 1.198 1.00 98.06 196 LEU A N 1
ATOM 1404 C CA . LEU A 1 196 ? 19.164 -0.537 2.421 1.00 98.06 196 LEU A CA 1
ATOM 1405 C C . LEU A 1 196 ? 17.804 0.163 2.355 1.00 98.06 196 LEU A C 1
ATOM 1407 O O . LEU A 1 196 ? 17.368 0.551 1.275 1.00 98.06 196 LEU A O 1
ATOM 1411 N N . LEU A 1 197 ? 17.175 0.317 3.517 1.00 98.25 197 LEU A N 1
ATOM 1412 C CA . LEU A 1 197 ? 15.893 0.987 3.728 1.00 98.25 197 LEU A CA 1
ATOM 1413 C C . LEU A 1 197 ? 16.061 2.101 4.774 1.00 98.25 197 LEU A C 1
ATOM 1415 O O . LEU A 1 197 ? 16.988 2.052 5.592 1.00 98.25 197 LEU A O 1
ATOM 1419 N N . GLY A 1 198 ? 15.147 3.069 4.772 1.00 97.81 198 GLY A N 1
ATOM 1420 C CA . GLY A 1 198 ? 15.152 4.262 5.622 1.00 97.81 198 GLY A CA 1
ATOM 1421 C C . GLY A 1 198 ? 15.622 5.518 4.885 1.00 97.81 198 GLY A C 1
ATOM 1422 O O . GLY A 1 198 ? 15.561 5.586 3.668 1.00 97.81 198 GLY A O 1
ATOM 1423 N N . SER A 1 199 ? 16.157 6.503 5.613 1.00 95.94 199 SER A N 1
ATOM 1424 C CA . SER A 1 199 ? 16.661 7.785 5.060 1.00 95.94 199 SER A CA 1
ATOM 1425 C C . SER A 1 199 ? 17.928 7.686 4.209 1.00 95.94 199 SER A C 1
ATOM 1427 O O . SER A 1 199 ? 18.605 8.680 3.967 1.00 95.94 199 SER A O 1
ATOM 1429 N N . THR A 1 200 ? 18.374 6.472 3.926 1.00 97.25 200 THR A N 1
ATOM 1430 C CA . THR A 1 200 ? 19.407 6.197 2.937 1.00 97.25 200 THR A CA 1
ATOM 1431 C C . THR A 1 200 ? 18.989 4.905 2.274 1.00 97.25 200 THR A C 1
ATOM 1433 O O . THR A 1 200 ? 19.307 3.812 2.761 1.00 97.25 200 THR A O 1
ATOM 1436 N N . THR A 1 201 ? 18.206 5.038 1.215 1.00 98.44 201 THR A N 1
ATOM 1437 C CA . THR A 1 201 ? 17.642 3.894 0.512 1.00 98.44 201 THR A CA 1
ATOM 1438 C C . THR A 1 201 ? 18.566 3.474 -0.622 1.00 98.44 201 THR A C 1
ATOM 1440 O O . THR A 1 201 ? 19.229 4.266 -1.283 1.00 98.44 201 THR A O 1
ATOM 1443 N N . SER A 1 202 ? 18.679 2.168 -0.824 1.00 98.31 202 SER A N 1
ATOM 1444 C CA . SER A 1 202 ? 19.295 1.629 -2.032 1.00 98.31 202 SER A CA 1
ATOM 1445 C C . SER A 1 202 ? 18.550 0.374 -2.425 1.00 98.31 202 SER A C 1
ATOM 1447 O O . SER A 1 202 ? 18.252 -0.457 -1.567 1.00 98.31 202 SER A O 1
ATOM 1449 N N . CYS A 1 203 ? 18.274 0.200 -3.712 1.00 97.06 203 CYS A N 1
ATOM 1450 C CA . CYS A 1 203 ? 17.718 -1.045 -4.210 1.00 97.06 203 CYS A CA 1
ATOM 1451 C C . CYS A 1 203 ? 18.115 -1.333 -5.648 1.00 97.06 203 CYS A C 1
ATOM 1453 O O . CYS A 1 203 ? 18.667 -0.491 -6.357 1.00 97.06 203 CYS A O 1
ATOM 1455 N N . THR A 1 204 ? 17.892 -2.581 -6.049 1.00 98.50 204 THR A N 1
ATOM 1456 C CA . THR A 1 204 ? 18.024 -3.009 -7.441 1.00 98.50 204 THR A CA 1
ATOM 1457 C C . THR A 1 204 ? 16.633 -3.178 -8.021 1.00 98.50 204 THR A C 1
ATOM 1459 O O . THR A 1 204 ? 15.843 -3.947 -7.473 1.00 98.50 204 THR A O 1
ATOM 1462 N N . TYR A 1 205 ? 16.351 -2.485 -9.123 1.00 98.69 205 TYR A N 1
ATOM 1463 C CA . TYR A 1 205 ? 15.067 -2.607 -9.795 1.00 98.69 205 TYR A CA 1
ATOM 1464 C C . TYR A 1 205 ? 15.007 -3.796 -10.748 1.00 98.69 205 TYR A C 1
ATOM 1466 O O . TYR A 1 205 ? 15.996 -4.158 -11.392 1.00 98.69 205 TYR A O 1
ATOM 1474 N N . SER A 1 206 ? 13.817 -4.377 -10.876 1.00 98.62 206 SER A N 1
ATOM 1475 C CA . SER A 1 206 ? 13.480 -5.321 -11.944 1.00 98.62 206 SER A CA 1
ATOM 1476 C C . SER A 1 206 ? 12.019 -5.150 -12.377 1.00 98.62 206 SER A C 1
ATOM 1478 O O . SER A 1 206 ? 11.185 -4.793 -11.546 1.00 98.62 206 SER A O 1
ATOM 1480 N N . PRO A 1 207 ? 11.679 -5.376 -13.659 1.00 98.06 207 PRO A N 1
ATOM 1481 C CA . PRO A 1 207 ? 10.282 -5.394 -14.081 1.00 98.06 207 PRO A CA 1
ATOM 1482 C C . PRO A 1 207 ? 9.574 -6.615 -13.483 1.00 98.06 207 PRO A C 1
ATOM 1484 O O . PRO A 1 207 ? 10.185 -7.681 -13.358 1.00 98.06 207 PRO A O 1
ATOM 1487 N N . TYR A 1 208 ? 8.285 -6.488 -13.163 1.00 97.38 208 TYR A N 1
ATOM 1488 C CA . TYR A 1 208 ? 7.488 -7.610 -12.666 1.00 97.38 208 TYR A CA 1
ATOM 1489 C C . TYR A 1 208 ? 6.301 -7.946 -13.563 1.00 97.38 208 TYR A C 1
ATOM 1491 O O . TYR A 1 208 ? 6.145 -9.106 -13.956 1.00 97.38 208 TYR A O 1
ATOM 1499 N N . TRP A 1 209 ? 5.478 -6.959 -13.908 1.00 96.44 209 TRP A N 1
ATOM 1500 C CA . TRP A 1 209 ? 4.278 -7.173 -14.710 1.00 96.44 209 TRP A CA 1
ATOM 1501 C C . TRP A 1 209 ? 3.973 -5.941 -15.562 1.00 96.44 209 TRP A C 1
ATOM 1503 O O . TRP A 1 209 ? 4.034 -4.829 -15.059 1.00 96.44 209 TRP A O 1
ATOM 1513 N N . ASP A 1 210 ? 3.669 -6.164 -16.841 1.00 96.06 210 ASP A N 1
ATOM 1514 C CA . ASP A 1 210 ? 3.330 -5.120 -17.816 1.00 96.06 210 ASP A CA 1
ATOM 1515 C C . ASP A 1 210 ? 1.805 -5.066 -17.965 1.00 96.06 210 ASP A C 1
ATOM 1517 O O . ASP A 1 210 ? 1.203 -5.987 -18.537 1.00 96.06 210 ASP A O 1
ATOM 1521 N N . GLY A 1 211 ? 1.160 -4.048 -17.401 1.00 95.38 211 GLY A N 1
ATOM 1522 C CA . GLY A 1 211 ? -0.303 -3.965 -17.396 1.00 95.38 211 GLY A CA 1
ATOM 1523 C C . GLY A 1 211 ? -0.869 -3.665 -18.773 1.00 95.38 211 GLY A C 1
ATOM 1524 O O . GLY A 1 211 ? -1.887 -4.244 -19.181 1.00 95.38 211 GLY A O 1
ATOM 1525 N N . SER A 1 212 ? -0.145 -2.860 -19.545 1.00 95.06 212 SER A N 1
ATOM 1526 C CA . SER A 1 212 ? -0.456 -2.538 -20.935 1.00 95.06 212 SER A CA 1
ATOM 1527 C C . SER A 1 212 ? -0.559 -3.789 -21.818 1.00 95.06 212 SER A C 1
ATOM 1529 O O . SER A 1 212 ? -1.491 -3.922 -22.622 1.00 95.06 212 SER A O 1
ATOM 1531 N N . ALA A 1 213 ? 0.314 -4.773 -21.610 1.00 94.50 213 ALA A N 1
ATOM 1532 C CA . ALA A 1 213 ? 0.290 -6.062 -22.300 1.00 94.50 213 ALA A CA 1
ATOM 1533 C C . ALA A 1 213 ? -0.813 -7.021 -21.808 1.00 94.50 213 ALA A C 1
ATOM 1535 O O . ALA A 1 213 ? -1.114 -8.007 -22.487 1.00 94.50 213 ALA A O 1
ATOM 1536 N N . ASN A 1 214 ? -1.429 -6.747 -20.655 1.00 92.25 214 ASN A N 1
ATOM 1537 C CA . ASN A 1 214 ? -2.412 -7.613 -19.994 1.00 92.25 214 ASN A CA 1
ATOM 1538 C C . ASN A 1 214 ? -3.814 -6.973 -19.905 1.00 92.25 214 ASN A C 1
ATOM 1540 O O . ASN A 1 214 ? -4.634 -7.324 -19.052 1.00 92.25 214 ASN A O 1
ATOM 1544 N N . GLY A 1 215 ? -4.112 -6.062 -20.839 1.00 89.94 215 GLY A N 1
ATOM 1545 C CA . GLY A 1 215 ? -5.442 -5.469 -21.002 1.00 89.94 215 GLY A CA 1
ATOM 1546 C C . GLY A 1 215 ? -5.758 -4.344 -20.018 1.00 89.94 215 GLY A C 1
ATOM 1547 O O . GLY A 1 215 ? -6.930 -4.018 -19.857 1.00 89.94 215 GLY A O 1
ATOM 1548 N N . PHE A 1 216 ? -4.731 -3.772 -19.388 1.00 91.25 216 PHE A N 1
ATOM 1549 C CA . PHE A 1 216 ? -4.815 -2.643 -18.461 1.00 91.25 216 PHE A CA 1
ATOM 1550 C C . PHE A 1 216 ? -4.106 -1.389 -19.013 1.00 91.25 216 PHE A C 1
ATOM 1552 O O . PHE A 1 216 ? -3.698 -0.509 -18.271 1.00 91.25 216 PHE A O 1
ATOM 1559 N N . GLY A 1 217 ? -3.908 -1.321 -20.334 1.00 92.44 217 GLY A N 1
ATOM 1560 C CA . GLY A 1 217 ? -3.167 -0.230 -20.966 1.00 92.44 217 GLY A CA 1
ATOM 1561 C C . GLY A 1 217 ? -3.940 1.082 -21.012 1.00 92.44 217 GLY A C 1
ATOM 1562 O O . GLY A 1 217 ? -5.109 1.101 -21.398 1.00 92.44 217 GLY A O 1
ATOM 1563 N N . GLY A 1 218 ? -3.248 2.176 -20.691 1.00 90.81 218 GLY A N 1
ATOM 1564 C CA . GLY A 1 218 ? -3.836 3.513 -20.568 1.00 90.81 218 GLY A CA 1
ATOM 1565 C C . GLY A 1 218 ? -4.520 3.773 -19.224 1.00 90.81 218 GLY A C 1
ATOM 1566 O O . GLY A 1 218 ? -5.026 4.875 -19.032 1.00 90.81 218 GLY A O 1
ATOM 1567 N N . GLU A 1 219 ? -4.514 2.785 -18.331 1.00 93.94 219 GLU A N 1
ATOM 1568 C CA . GLU A 1 219 ? -4.961 2.909 -16.947 1.00 93.94 219 GLU A CA 1
ATOM 1569 C C . GLU A 1 219 ? -3.759 3.145 -16.021 1.00 93.94 219 GLU A C 1
ATOM 1571 O O . GLU A 1 219 ? -2.604 2.974 -16.420 1.00 93.94 219 GLU A O 1
ATOM 1576 N N . ILE A 1 220 ? -4.046 3.514 -14.776 1.00 94.44 220 ILE A N 1
ATOM 1577 C CA . ILE A 1 220 ? -3.076 3.588 -13.684 1.00 94.44 220 ILE A CA 1
ATOM 1578 C C . ILE A 1 220 ? -3.432 2.476 -12.695 1.00 94.44 220 ILE A C 1
ATOM 1580 O O . ILE A 1 220 ? -4.603 2.258 -12.378 1.00 94.44 220 ILE A O 1
ATOM 1584 N N . ALA A 1 221 ? -2.441 1.694 -12.279 1.00 92.81 221 ALA A N 1
ATOM 1585 C CA . ALA A 1 221 ? -2.624 0.654 -11.283 1.00 92.81 221 ALA A CA 1
ATOM 1586 C C . ALA A 1 221 ? -2.569 1.280 -9.886 1.00 92.81 221 ALA A C 1
ATOM 1588 O O . ALA A 1 221 ? -1.499 1.661 -9.427 1.00 92.81 221 ALA A O 1
ATOM 1589 N N . ASP A 1 222 ? -3.719 1.347 -9.215 1.00 85.12 222 ASP A N 1
ATOM 1590 C CA . ASP A 1 222 ? -3.834 1.854 -7.844 1.00 85.12 222 ASP A CA 1
ATOM 1591 C C . ASP A 1 222 ? -3.817 0.690 -6.848 1.00 85.12 222 ASP A C 1
ATOM 1593 O O . ASP A 1 222 ? -4.749 -0.126 -6.801 1.00 85.12 222 ASP A O 1
ATOM 1597 N N . GLY A 1 223 ? -2.743 0.588 -6.062 1.00 88.31 223 GLY A N 1
ATOM 1598 C CA . GLY A 1 223 ? -2.531 -0.495 -5.100 1.00 88.31 223 GLY A CA 1
ATOM 1599 C C . GLY A 1 223 ? -2.371 -1.894 -5.721 1.00 88.31 223 GLY A C 1
ATOM 1600 O O . GLY A 1 223 ? -2.996 -2.284 -6.709 1.00 88.31 223 GLY A O 1
ATOM 1601 N N . VAL A 1 224 ? -1.543 -2.741 -5.103 1.00 94.94 224 VAL A N 1
ATOM 1602 C CA . VAL A 1 224 ? -1.309 -4.108 -5.597 1.00 94.94 224 VAL A CA 1
ATOM 1603 C C . VAL A 1 224 ? -1.265 -5.136 -4.477 1.00 94.94 224 VAL A C 1
ATOM 1605 O O . VAL A 1 224 ? -0.864 -4.877 -3.347 1.00 94.94 224 VAL A O 1
ATOM 1608 N N . ARG A 1 225 ? -1.653 -6.371 -4.808 1.00 95.75 225 ARG A N 1
ATOM 1609 C CA . ARG A 1 225 ? -1.384 -7.557 -3.992 1.00 95.75 225 ARG A CA 1
ATOM 1610 C C . ARG A 1 225 ? -0.918 -8.679 -4.898 1.00 95.75 225 ARG A C 1
ATOM 1612 O O . ARG A 1 225 ? -1.660 -9.115 -5.775 1.00 95.75 225 ARG A O 1
ATOM 1619 N N . ILE A 1 226 ? 0.262 -9.219 -4.616 1.00 95.50 226 ILE A N 1
ATOM 1620 C CA . ILE A 1 226 ? 0.752 -10.403 -5.317 1.00 95.50 226 ILE A CA 1
ATOM 1621 C C . ILE A 1 226 ? 0.374 -11.667 -4.542 1.00 95.50 226 ILE A C 1
ATOM 1623 O O . ILE A 1 226 ? 0.513 -11.758 -3.316 1.00 95.50 226 ILE A O 1
ATOM 1627 N N . VAL A 1 227 ? -0.128 -12.657 -5.274 1.00 91.19 227 VAL A N 1
ATOM 1628 C CA . VAL A 1 227 ? -0.404 -14.006 -4.777 1.00 91.19 227 VAL A CA 1
ATOM 1629 C C . VAL A 1 227 ? 0.575 -14.943 -5.479 1.00 91.19 227 VAL A C 1
ATOM 1631 O O . VAL A 1 227 ? 0.585 -15.006 -6.706 1.00 91.19 227 VAL A O 1
ATOM 1634 N N . LYS A 1 228 ? 1.433 -15.602 -4.697 1.00 83.25 228 LYS A N 1
ATOM 1635 C CA . LYS A 1 228 ? 2.456 -16.544 -5.170 1.00 83.25 228 LYS A CA 1
ATOM 1636 C C . LYS A 1 228 ? 2.034 -17.984 -4.906 1.00 83.25 228 LYS A C 1
ATOM 1638 O O . LYS A 1 228 ? 1.364 -18.209 -3.872 1.00 83.25 228 LYS A O 1
#